Protein 1MZD (pdb70)

Structure (mmCIF, N/CA/C/O backbone):
data_1MZD
#
_entry.id   1MZD
#
_cell.length_a   31.750
_cell.length_b   78.860
_cell.length_c   85.250
_cell.angle_alpha   90.00
_cell.angle_beta   90.00
_cell.angle_gamma   90.00
#
_symmetry.space_group_name_H-M   'P 21 21 21'
#
loop_
_entity.id
_entity.type
_entity.pdbx_description
1 polymer 'pro-granzyme K'
2 water water
#
loop_
_atom_site.group_PDB
_atom_site.id
_atom_site.type_symbol
_atom_site.label_atom_id
_atom_site.label_alt_id
_atom_site.label_comp_id
_atom_site.label_asym_id
_atom_site.label_entity_id
_atom_site.label_seq_id
_atom_site.pdbx_PDB_ins_code
_atom_site.Cartn_x
_atom_site.Cartn_y
_atom_site.Cartn_z
_atom_site.occupancy
_atom_site.B_iso_or_equiv
_atom_site.auth_seq_id
_atom_site.auth_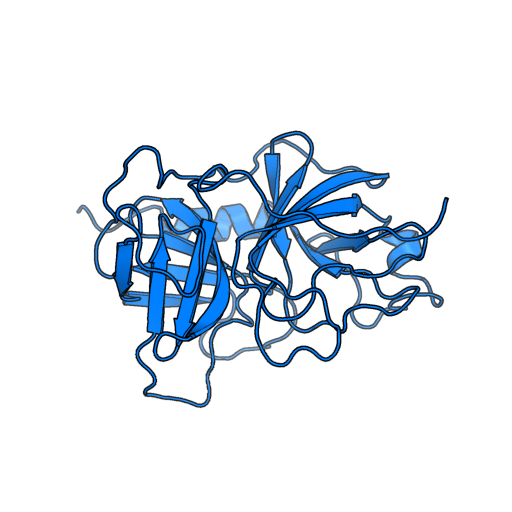comp_id
_atom_site.auth_asym_id
_atom_site.auth_atom_id
_atom_site.pdbx_PDB_model_num
ATOM 1 N N . MET A 1 1 ? 4.035 24.583 3.219 0.00 78.59 14 MET A N 1
ATOM 2 C CA . MET A 1 1 ? 3.606 23.517 4.169 0.00 78.46 14 MET A CA 1
ATOM 3 C C . MET A 1 1 ? 4.321 23.663 5.508 0.00 78.11 14 MET A C 1
ATOM 4 O O . MET A 1 1 ? 3.684 23.725 6.560 0.00 78.17 14 MET A O 1
ATOM 9 N N . GLU A 1 2 ? 5.648 23.718 5.460 0.00 77.55 15 GLU A N 1
ATOM 10 C CA . GLU A 1 2 ? 6.455 23.855 6.665 0.00 76.83 15 GLU A CA 1
ATOM 11 C C . GLU A 1 2 ? 6.576 25.319 7.076 0.00 75.96 15 GLU A C 1
ATOM 12 O O . GLU A 1 2 ? 5.869 26.178 6.549 0.00 75.89 15 GLU A O 1
ATOM 18 N N . ILE A 1 3 ? 7.477 25.595 8.014 0.00 74.72 16 ILE A N 1
ATOM 19 C CA . ILE A 1 3 ? 7.697 26.952 8.510 0.00 73.21 16 ILE A CA 1
ATOM 20 C C . ILE A 1 3 ? 6.446 27.497 9.194 0.00 71.73 16 ILE A C 1
ATOM 21 O O . ILE A 1 3 ? 5.365 27.523 8.605 0.00 71.59 16 ILE A O 1
ATOM 26 N N . ILE A 1 4 ? 6.600 27.936 10.439 0.00 69.71 17 ILE A N 1
ATOM 27 C CA . ILE A 1 4 ? 5.480 28.475 11.200 0.00 67.32 17 ILE A CA 1
ATOM 28 C C . ILE A 1 4 ? 5.987 29.145 12.474 0.00 65.45 17 ILE A C 1
ATOM 29 O O . ILE A 1 4 ? 6.893 28.637 13.135 0.00 65.45 17 ILE A O 1
ATOM 34 N N . GLY A 1 5 ? 5.404 30.291 12.808 0.00 63.14 18 GLY A N 1
ATOM 35 C CA . GLY A 1 5 ? 5.815 31.006 14.002 0.00 60.01 18 GLY A CA 1
ATOM 36 C C . GLY A 1 5 ? 4.772 31.993 14.488 0.00 57.64 18 GLY A C 1
ATOM 37 O O . GLY A 1 5 ? 3.631 31.984 14.026 0.00 57.70 18 GLY A O 1
ATOM 38 N N . GLY A 1 6 ? 5.169 32.850 15.423 1.00 55.15 19 GLY A N 1
ATOM 39 C CA . GLY A 1 6 ? 4.252 33.838 15.962 1.00 51.92 19 GLY A CA 1
ATOM 40 C C . GLY A 1 6 ? 4.103 35.060 15.074 1.00 49.74 19 GLY A C 1
ATOM 41 O O . GLY A 1 6 ? 4.803 35.200 14.069 1.00 51.01 19 GLY A O 1
ATOM 42 N N . LYS A 1 7 ? 3.184 35.947 15.442 1.00 45.57 20 LYS A N 1
ATOM 43 C CA . LYS A 1 7 ? 2.947 37.162 14.679 1.00 41.19 20 LYS A CA 1
ATOM 44 C C . LYS A 1 7 ? 2.748 38.367 15.601 1.00 38.81 20 LYS A C 1
ATOM 45 O O . LYS A 1 7 ? 2.185 38.252 16.693 1.00 38.02 20 LYS A O 1
ATOM 51 N N . GLU A 1 8 ? 3.226 39.526 15.168 1.00 35.72 21 GLU A N 1
ATOM 52 C CA . GLU A 1 8 ? 3.086 40.744 15.959 1.00 33.23 21 GLU A CA 1
ATOM 53 C C . GLU A 1 8 ? 1.626 41.181 15.938 1.00 30.27 21 GLU A C 1
ATOM 54 O O . GLU A 1 8 ? 1.018 41.267 14.872 1.00 29.78 21 GLU A O 1
ATOM 60 N N . VAL A 1 9 ? 1.070 41.468 17.112 1.00 27.21 22 VAL A N 1
ATOM 61 C CA . VAL A 1 9 ? -0.337 41.859 17.216 1.00 24.43 22 VAL A CA 1
ATOM 62 C C . VAL A 1 9 ? -0.661 43.314 16.899 1.00 24.04 22 VAL A C 1
ATOM 63 O O . VAL A 1 9 ? 0.215 44.174 16.831 1.00 24.52 22 VAL A O 1
ATOM 67 N N . SER A 1 10 ? -1.946 43.583 16.711 1.00 23.80 23 SER A N 1
ATOM 68 C CA . SER A 1 10 ? -2.404 44.933 16.409 1.00 22.36 23 SER A CA 1
ATOM 69 C C . SER A 1 10 ? -2.071 45.809 17.612 1.00 21.06 23 SER A C 1
ATOM 70 O O . SER A 1 10 ? -2.567 45.580 18.721 1.00 20.08 23 SER A O 1
ATOM 73 N N . PRO A 1 11 ? -1.223 46.826 17.405 1.00 19.78 24 PRO A N 1
ATOM 74 C CA . PRO A 1 11 ? -0.831 47.720 18.488 1.00 19.15 24 PRO A CA 1
ATOM 75 C C . PRO A 1 11 ? -1.911 47.973 19.544 1.00 20.09 24 PRO A C 1
ATOM 76 O O . PRO A 1 11 ? -3.007 48.451 19.249 1.00 22.24 24 PRO A O 1
ATOM 80 N N . HIS A 1 12 ? -1.592 47.622 20.780 1.00 19.07 25 HIS A N 1
ATOM 81 C CA . HIS A 1 12 ? -2.499 47.845 21.887 1.00 18.27 25 HIS A CA 1
ATOM 82 C C . HIS A 1 12 ? -3.794 47.039 21.843 1.00 18.14 25 HIS A C 1
ATOM 83 O O . HIS A 1 12 ? -4.823 47.469 22.354 1.00 18.01 25 HIS A O 1
ATOM 90 N N . SER A 1 13 ? -3.739 45.857 21.251 1.00 17.86 26 SER A N 1
ATOM 91 C CA . SER A 1 13 ? -4.916 45.008 21.182 1.00 18.04 26 SER A CA 1
ATOM 92 C C . SER A 1 13 ? -5.034 44.117 22.433 1.00 18.35 26 SER A C 1
ATOM 93 O O . SER A 1 13 ? -6.016 43.399 22.600 1.00 18.96 26 SER A O 1
ATOM 96 N N . ARG A 1 14 ? -4.029 44.167 23.305 1.00 17.58 27 ARG A N 1
ATOM 97 C CA . ARG A 1 14 ? -4.008 43.388 24.546 1.00 16.02 27 ARG A CA 1
ATOM 98 C C . ARG A 1 14 ? -3.771 44.354 25.707 1.00 15.57 27 ARG A C 1
ATOM 99 O O . ARG A 1 14 ? -2.847 44.171 26.494 1.00 15.58 27 ARG A O 1
ATOM 107 N N . PRO A 1 15 ? -4.628 45.378 25.847 1.00 14.71 28 PRO A N 1
ATOM 108 C CA . PRO A 1 15 ? -4.552 46.416 26.887 1.00 11.94 28 PRO A CA 1
ATOM 109 C C . PRO A 1 15 ? -4.212 45.978 28.303 1.00 9.07 28 PRO A C 1
ATOM 110 O O . PRO A 1 15 ? -3.919 46.804 29.152 1.00 7.39 28 PRO A O 1
ATOM 114 N N . PHE A 1 16 ? -4.237 44.680 28.553 1.00 7.67 29 PHE A N 1
ATOM 115 C CA . PHE A 1 16 ? -3.943 44.168 29.877 1.00 5.51 29 PHE A CA 1
ATOM 116 C C . PHE A 1 16 ? -2.480 43.802 30.049 1.00 5.00 29 PHE A C 1
ATOM 117 O O . PHE A 1 16 ? -2.002 43.683 31.165 1.00 5.00 29 PHE A O 1
ATOM 125 N N . MET A 1 17 ? -1.760 43.634 28.948 1.00 5.00 30 MET A N 1
ATOM 126 C CA . MET A 1 17 ? -0.342 43.258 29.027 1.00 5.26 30 MET A CA 1
ATOM 127 C C . MET A 1 17 ? 0.545 44.238 29.790 1.00 5.09 30 MET A C 1
ATOM 128 O O . MET A 1 17 ? 0.311 45.442 29.795 1.00 6.26 30 MET A O 1
ATOM 133 N N . ALA A 1 18 ? 1.576 43.707 30.429 1.00 5.78 31 ALA A N 1
ATOM 134 C CA . ALA A 1 18 ? 2.493 44.526 31.206 1.00 7.63 31 ALA A CA 1
ATOM 135 C C . ALA A 1 18 ? 3.916 43.992 31.112 1.00 8.81 31 ALA A C 1
ATOM 136 O O . ALA A 1 18 ? 4.135 42.780 31.088 1.00 11.42 31 ALA A O 1
ATOM 138 N N . SER A 1 19 ? 4.880 44.902 31.054 1.00 8.49 32 SER A N 1
ATOM 139 C CA . SER A 1 19 ? 6.276 44.512 30.985 1.00 7.54 32 SER A CA 1
ATOM 140 C C . SER A 1 19 ? 6.946 44.746 32.321 1.00 6.81 32 SER A C 1
ATOM 141 O O . SER A 1 19 ? 6.854 45.831 32.874 1.00 7.06 32 SER A O 1
ATOM 144 N N . ILE A 1 20 ? 7.598 43.724 32.852 1.00 7.29 33 ILE A N 1
ATOM 145 C CA . ILE A 1 20 ? 8.295 43.876 34.112 1.00 9.80 33 ILE A CA 1
ATOM 146 C C . ILE A 1 20 ? 9.664 44.296 33.645 1.00 11.92 33 ILE A C 1
ATOM 147 O O . ILE A 1 20 ? 10.210 43.681 32.728 1.00 13.55 33 ILE A O 1
ATOM 152 N N . GLN A 1 21 ? 10.223 45.337 34.255 1.00 13.99 34 GLN A N 1
ATOM 153 C CA . GLN A 1 21 ? 11.537 45.802 33.844 1.00 15.76 34 GLN A CA 1
ATOM 154 C C . GLN A 1 21 ? 12.513 46.151 34.953 1.00 18.37 34 GLN A C 1
ATOM 155 O O . GLN A 1 21 ? 12.150 46.768 35.954 1.00 19.95 34 GLN A O 1
ATOM 161 N N . TYR A 1 22 ? 13.763 45.746 34.749 1.00 19.74 35 TYR A N 1
ATOM 162 C CA . TYR A 1 22 ? 14.846 46.028 35.681 1.00 20.19 35 TYR A CA 1
ATOM 163 C C . TYR A 1 22 ? 15.796 46.973 34.969 1.00 19.65 35 TYR A C 1
ATOM 164 O O . TYR A 1 22 ? 16.402 46.620 33.954 1.00 17.89 35 TYR A O 1
ATOM 173 N N . GLY A 1 23 ? 15.906 48.185 35.497 1.00 20.04 37 GLY A N 1
ATOM 174 C CA . GLY A 1 23 ? 16.764 49.174 34.877 1.00 20.94 37 GLY A CA 1
ATOM 175 C C . GLY A 1 23 ? 16.255 49.530 33.494 1.00 20.65 37 GLY A C 1
ATOM 176 O O . GLY A 1 23 ? 17.038 49.741 32.561 1.00 20.82 37 GLY A O 1
ATOM 177 N N . GLY A 1 24 ? 14.935 49.589 33.355 1.00 19.37 38 GLY A N 1
ATOM 178 C CA . GLY A 1 24 ? 14.358 49.920 32.066 1.00 19.41 38 GLY A CA 1
ATOM 179 C C . GLY A 1 24 ? 14.411 48.811 31.028 1.00 18.77 38 GLY A C 1
ATOM 180 O O . GLY A 1 24 ? 14.004 49.008 29.882 1.00 18.93 38 GLY A O 1
ATOM 181 N N . HIS A 1 25 ? 14.908 47.643 31.415 1.00 17.88 39 HIS A N 1
ATOM 182 C CA . HIS A 1 25 ? 14.986 46.531 30.484 1.00 18.22 39 HIS A CA 1
ATOM 183 C C . HIS A 1 25 ? 13.927 45.491 30.806 1.00 17.97 39 HIS A C 1
ATOM 184 O O . HIS A 1 25 ? 13.781 45.082 31.956 1.00 20.03 39 HIS A O 1
ATOM 191 N N . HIS A 1 26 ? 13.189 45.070 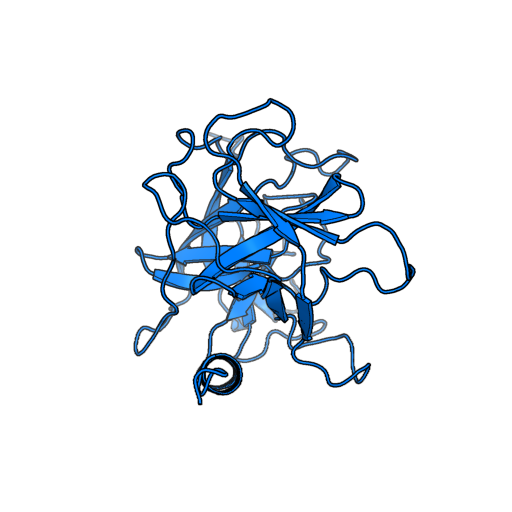29.786 1.00 16.35 40 HIS A N 1
ATOM 192 C CA . HIS A 1 26 ? 12.138 44.070 29.943 1.00 15.18 40 HIS A CA 1
ATOM 193 C C . HIS A 1 26 ? 12.712 42.721 30.334 1.00 15.26 40 HIS A C 1
ATOM 194 O O . HIS A 1 26 ? 13.673 42.248 29.727 1.00 15.99 40 HIS A O 1
ATOM 201 N N . VAL A 1 27 ? 12.118 42.089 31.338 1.00 14.24 41 VAL A N 1
ATOM 202 C CA . VAL A 1 27 ? 12.583 40.777 31.761 1.00 12.65 41 VAL A CA 1
ATOM 203 C C . VAL A 1 27 ? 11.455 39.770 31.775 1.00 11.72 41 VAL A C 1
ATOM 204 O O . VAL A 1 27 ? 11.703 38.569 31.695 1.00 10.98 41 VAL A O 1
ATOM 208 N N . CYS A 1 28 ? 10.218 40.257 31.855 1.00 11.22 42 CYS A N 1
ATOM 209 C CA . CYS A 1 28 ? 9.057 39.367 31.899 1.00 9.96 42 CYS A CA 1
ATOM 210 C C . CYS A 1 28 ? 7.711 39.956 31.540 1.00 9.95 42 CYS A C 1
ATOM 211 O O . CYS A 1 28 ? 7.516 41.173 31.480 1.00 8.79 42 CYS A O 1
ATOM 214 N N . GLY A 1 29 ? 6.768 39.049 31.338 1.00 8.77 43 GLY A N 1
ATOM 215 C CA . GLY A 1 29 ? 5.418 39.457 31.032 1.00 9.64 43 GLY A CA 1
ATOM 216 C C . GLY A 1 29 ? 4.622 39.526 32.325 1.00 9.59 43 GLY A C 1
ATOM 217 O O . GLY A 1 29 ? 5.112 39.170 33.405 1.00 6.94 43 GLY A O 1
ATOM 218 N N . GLY A 1 30 ? 3.387 39.997 32.212 1.00 9.22 44 GLY A N 1
ATOM 219 C CA . GLY A 1 30 ? 2.530 40.106 33.368 1.00 8.85 44 GLY A CA 1
ATOM 220 C C . GLY A 1 30 ? 1.161 40.487 32.873 1.00 9.81 44 GLY A C 1
ATOM 221 O O . GLY A 1 30 ? 1.013 40.871 31.711 1.00 9.57 44 GLY A O 1
ATOM 222 N N . VAL A 1 31 ? 0.165 40.378 33.746 1.00 10.56 45 VAL A N 1
ATOM 223 C CA . VAL A 1 31 ? -1.204 40.728 33.398 1.00 11.32 45 VAL A CA 1
ATOM 224 C C . VAL A 1 31 ? -1.864 41.570 34.482 1.00 12.46 45 VAL A C 1
ATOM 225 O O . VAL A 1 31 ? -2.038 41.103 35.611 1.00 13.20 45 VAL A O 1
ATOM 229 N N . LEU A 1 32 ? -2.221 42.807 34.132 1.00 12.62 46 LEU A N 1
ATOM 230 C CA . LEU A 1 32 ? -2.887 43.738 35.050 1.00 11.24 46 LEU A CA 1
ATOM 231 C C . LEU A 1 32 ? -4.262 43.175 35.368 1.00 10.92 46 LEU A C 1
ATOM 232 O O . LEU A 1 32 ? -5.067 42.981 34.470 1.00 10.94 46 LEU A O 1
ATOM 237 N N . ILE A 1 33 ? -4.537 42.922 36.643 1.00 11.32 47 ILE A N 1
ATOM 238 C CA . ILE A 1 33 ? -5.813 42.329 37.036 1.00 12.10 47 ILE A CA 1
ATOM 239 C C . ILE A 1 33 ? -6.566 43.164 38.065 1.00 15.95 47 ILE A C 1
ATOM 240 O O . ILE A 1 33 ? -7.642 42.780 38.541 1.00 18.10 47 ILE A O 1
ATOM 245 N N . ASP A 1 34 ? -5.989 44.304 38.413 1.00 18.65 48 ASP A N 1
ATOM 246 C CA . ASP A 1 34 ? -6.594 45.212 39.378 1.00 21.40 48 ASP A CA 1
ATOM 247 C C . ASP A 1 34 ? -5.752 46.485 39.380 1.00 22.01 48 ASP A C 1
ATOM 248 O O . ASP A 1 34 ? -4.531 46.430 39.284 1.00 22.86 48 ASP A O 1
ATOM 253 N N . PRO A 1 35 ? -6.397 47.648 39.490 1.00 22.22 49 PRO A N 1
ATOM 254 C CA . PRO A 1 35 ? -5.706 48.936 39.495 1.00 22.40 49 PRO A CA 1
ATOM 255 C C . PRO A 1 35 ? -4.293 49.007 40.070 1.00 21.53 49 PRO A C 1
ATOM 256 O O . PRO A 1 35 ? -3.473 49.768 39.568 1.00 21.25 49 PRO A O 1
ATOM 260 N N . GLN A 1 36 ? -3.988 48.214 41.092 1.00 20.34 50 GLN A N 1
ATOM 261 C CA . GLN A 1 36 ? -2.651 48.273 41.680 1.00 20.99 50 GLN A CA 1
ATOM 262 C C . GLN A 1 36 ? -1.961 46.909 41.868 1.00 18.98 50 GLN A C 1
ATOM 263 O O . GLN A 1 36 ? -1.170 46.717 42.794 1.00 16.24 50 GLN A O 1
ATOM 269 N N . TRP A 1 37 ? -2.242 45.976 40.965 1.00 17.97 51 TRP A N 1
ATOM 270 C CA . TRP A 1 37 ? -1.692 44.629 41.064 1.00 16.02 51 TRP A CA 1
ATOM 271 C C . TRP A 1 37 ? -1.455 43.951 39.724 1.00 15.54 51 TRP A C 1
ATOM 272 O O . TRP A 1 37 ? -2.337 43.917 38.866 1.00 17.08 51 TRP A O 1
ATOM 283 N N . VAL A 1 38 ? -0.270 43.379 39.565 1.00 13.11 52 VAL A N 1
ATOM 284 C CA . VAL A 1 38 ? 0.068 42.664 38.343 1.00 11.50 52 VAL A CA 1
ATOM 285 C C . VAL A 1 38 ? 0.333 41.193 38.688 1.00 11.22 52 VAL A C 1
ATOM 286 O O . VAL A 1 38 ? 0.859 40.872 39.760 1.00 11.60 52 VAL A O 1
ATOM 290 N N . LEU A 1 39 ? -0.046 40.303 37.782 1.00 7.91 53 LEU A N 1
ATOM 291 C CA . LEU A 1 39 ? 0.141 38.877 38.005 1.00 6.47 53 LEU A CA 1
ATOM 292 C C . LEU A 1 39 ? 1.199 38.369 37.046 1.00 6.69 53 LEU A C 1
ATOM 293 O O . LEU A 1 39 ? 1.053 38.472 35.826 1.00 5.94 53 LEU A O 1
ATOM 298 N N . THR A 1 40 ? 2.265 37.810 37.596 1.00 6.29 54 THR A N 1
ATOM 299 C CA . THR A 1 40 ? 3.341 37.318 36.752 1.00 7.08 54 THR A CA 1
ATOM 300 C C . THR A 1 40 ? 4.033 36.118 37.385 1.00 7.36 54 THR A C 1
ATOM 301 O O . THR A 1 40 ? 3.726 35.758 38.515 1.00 8.81 54 THR A O 1
ATOM 305 N N . ALA A 1 41 ? 4.951 35.490 36.659 1.00 6.15 55 ALA A N 1
ATOM 306 C CA . ALA A 1 41 ? 5.672 34.348 37.201 1.00 5.60 55 ALA A CA 1
ATOM 307 C C . ALA A 1 41 ? 6.535 34.874 38.325 1.00 6.91 55 ALA A C 1
ATOM 308 O O . ALA A 1 41 ? 6.910 36.046 38.317 1.00 8.89 55 ALA A O 1
ATOM 310 N N . ALA A 1 42 ? 6.842 34.020 39.297 1.00 8.84 56 ALA A N 1
ATOM 311 C CA . ALA A 1 42 ? 7.672 34.422 40.438 1.00 9.31 56 ALA A CA 1
ATOM 312 C C . ALA A 1 42 ? 9.145 34.383 40.047 1.00 8.82 56 ALA A C 1
ATOM 313 O O . ALA A 1 42 ? 9.975 35.097 40.609 1.00 6.22 56 ALA A O 1
ATOM 315 N N . HIS A 1 43 ? 9.446 33.528 39.076 1.00 10.83 57 HIS A N 1
ATOM 316 C CA . HIS A 1 43 ? 10.788 33.369 38.534 1.00 13.22 57 HIS A CA 1
ATOM 317 C C . HIS A 1 43 ? 11.331 34.733 38.143 1.00 13.28 57 HIS A C 1
ATOM 318 O O . HIS A 1 43 ? 12.529 34.989 38.238 1.00 13.81 57 HIS A O 1
ATOM 325 N N . CYS A 1 44 ? 10.415 35.593 37.708 1.00 12.26 58 CYS A N 1
ATOM 326 C CA . CYS A 1 44 ? 10.684 36.940 37.231 1.00 10.81 58 CYS A CA 1
ATOM 327 C C . CYS A 1 44 ? 11.209 37.986 38.197 1.00 12.75 58 CYS A C 1
ATOM 328 O O . CYS A 1 44 ? 11.293 39.167 37.845 1.00 11.83 58 CYS A O 1
ATOM 331 N N . GLN A 1 45 ? 11.538 37.582 39.413 1.00 15.35 59 GLN A N 1
ATOM 332 C CA . GLN A 1 45 ? 12.048 38.536 40.381 1.00 18.77 59 GLN A CA 1
ATOM 333 C C . GLN A 1 45 ? 13.521 38.268 40.634 1.00 21.41 59 GLN A C 1
ATOM 334 O O . GLN A 1 45 ? 13.870 37.328 41.349 1.00 23.89 59 GLN A O 1
ATOM 340 N N . TYR A 1 46 ? 14.384 39.086 40.037 1.00 22.69 60 TYR A N 1
ATOM 341 C CA . TYR A 1 46 ? 15.822 38.926 40.201 1.00 24.39 60 TYR A CA 1
ATOM 342 C C . TYR A 1 46 ? 16.197 39.199 41.645 1.00 25.11 60 TYR A C 1
ATOM 343 O O . TYR A 1 46 ? 16.007 40.313 42.145 1.00 24.96 60 TYR A O 1
ATOM 352 N N . ARG A 1 47 A 16.740 38.175 42.299 1.00 25.60 60 ARG A N 1
ATOM 353 C CA . ARG A 1 47 A 17.133 38.260 43.699 1.00 26.66 60 ARG A CA 1
ATOM 354 C C . ARG A 1 47 A 18.579 38.697 43.947 1.00 26.69 60 ARG A C 1
ATOM 355 O O . ARG A 1 47 A 18.929 39.044 45.068 1.00 26.12 60 ARG A O 1
ATOM 363 N N . PHE A 1 48 B 19.416 38.665 42.913 1.00 28.01 60 PHE A N 1
ATOM 364 C CA . PHE A 1 48 B 20.829 39.044 43.040 1.00 29.11 60 PHE A CA 1
ATOM 365 C C . PHE A 1 48 B 21.055 40.531 42.746 1.00 29.40 60 PHE A C 1
ATOM 366 O O . PHE A 1 48 B 21.948 40.910 41.985 1.00 27.65 60 PHE A O 1
ATOM 374 N N . THR A 1 49 C 20.234 41.368 43.363 1.00 30.58 60 THR A N 1
ATOM 375 C CA . THR A 1 49 C 20.320 42.803 43.178 1.00 32.62 60 THR A CA 1
ATOM 376 C C . THR A 1 49 C 19.438 43.486 44.208 1.00 36.20 60 THR A C 1
ATOM 377 O O . THR A 1 49 C 18.291 43.079 44.431 1.00 36.67 60 THR A O 1
ATOM 381 N N . LYS A 1 50 D 19.988 44.508 44.853 1.00 38.28 60 LYS A N 1
ATOM 382 C CA . LYS A 1 50 D 19.233 45.277 45.822 1.00 39.40 60 LYS A CA 1
ATOM 383 C C . LYS A 1 50 D 18.878 46.542 45.051 1.00 41.14 60 LYS A C 1
ATOM 384 O O . LYS A 1 50 D 18.003 47.314 45.450 1.00 42.28 60 LYS A O 1
ATOM 390 N N . GLY A 1 51 ? 19.571 46.726 43.927 1.00 42.61 61 GLY A N 1
ATOM 391 C CA . GLY A 1 51 ? 19.349 47.875 43.065 1.00 44.16 61 GLY A CA 1
ATOM 392 C C . GLY A 1 51 ? 18.570 47.543 41.797 1.00 45.27 61 GLY A C 1
ATOM 393 O O . GLY A 1 51 ? 17.673 46.698 41.810 1.00 46.80 61 GLY A O 1
ATOM 394 N N . GLN A 1 52 ? 18.915 48.203 40.694 1.00 45.32 62 GLN A N 1
ATOM 395 C CA . GLN A 1 52 ? 18.229 47.985 39.423 1.00 44.03 62 GLN A CA 1
ATOM 396 C C . GLN A 1 52 ? 16.746 48.267 39.596 1.00 42.17 62 GLN A C 1
ATOM 397 O O . GLN A 1 52 ? 15.940 47.342 39.643 1.00 42.86 62 GLN A O 1
ATOM 403 N N . SER A 1 53 ? 16.405 49.552 39.690 1.00 39.50 63 SER A N 1
ATOM 404 C CA . SER A 1 53 ? 15.032 50.017 39.879 1.00 35.03 63 SER A CA 1
ATOM 405 C C . SER A 1 53 ? 13.992 49.213 39.113 1.00 32.55 63 SER A C 1
ATOM 406 O O . SER A 1 53 ? 13.896 49.311 37.890 1.00 31.86 63 SER A O 1
ATOM 409 N N . PRO A 1 54 ? 13.205 48.391 39.832 1.00 30.70 64 PRO A N 1
ATOM 410 C CA . PRO A 1 54 ? 12.154 47.550 39.246 1.00 28.97 64 PRO A CA 1
ATOM 411 C C . PRO A 1 54 ? 10.985 48.433 38.825 1.00 27.40 64 PRO A C 1
ATOM 412 O O . PRO A 1 54 ? 10.488 49.237 39.621 1.00 27.61 64 PRO A O 1
ATOM 416 N N . THR A 1 55 ? 10.540 48.278 37.584 1.00 24.56 65 THR A N 1
ATOM 417 C CA . THR A 1 55 ? 9.448 49.093 37.085 1.00 20.94 65 THR A CA 1
ATOM 418 C C . THR A 1 55 ? 8.520 48.310 36.173 1.00 20.26 65 THR A C 1
ATOM 419 O O . THR A 1 55 ? 8.943 47.374 35.494 1.00 21.03 65 THR A O 1
ATOM 423 N N . VAL A 1 56 ? 7.249 48.699 36.176 1.00 18.20 66 VAL A N 1
ATOM 424 C CA . VAL A 1 56 ? 6.236 48.065 35.350 1.00 16.68 66 VAL A CA 1
ATOM 425 C C . VAL A 1 56 ? 5.793 49.019 34.256 1.00 16.19 66 VAL A C 1
ATOM 426 O O . VAL A 1 56 ? 5.535 50.192 34.518 1.00 15.83 66 VAL A O 1
ATOM 430 N N . VAL A 1 57 ? 5.701 48.515 33.030 1.00 16.39 67 VAL A N 1
ATOM 431 C CA . VAL A 1 57 ? 5.282 49.345 31.902 1.00 15.58 67 VAL A CA 1
ATOM 432 C C . VAL A 1 57 ? 3.967 48.866 31.317 1.00 15.17 67 VAL A C 1
ATOM 433 O O . VAL A 1 57 ? 3.838 47.705 30.913 1.00 15.67 67 VAL A O 1
ATOM 437 N N . LEU A 1 58 ? 3.000 49.774 31.257 1.00 12.59 68 LEU A N 1
ATOM 438 C CA . LEU A 1 58 ? 1.689 49.457 30.728 1.00 12.19 68 LEU A CA 1
ATOM 439 C C . LEU A 1 58 ? 1.391 50.258 29.458 1.00 13.37 68 LEU A C 1
ATOM 440 O O . LEU A 1 58 ? 2.153 51.152 29.084 1.00 13.64 68 LEU A O 1
ATOM 445 N N . GLY A 1 59 ? 0.288 49.918 28.791 1.00 12.76 69 GLY A N 1
ATOM 446 C CA . GLY A 1 59 ? -0.106 50.611 27.576 1.00 11.87 69 GLY A CA 1
ATOM 447 C C . GLY A 1 59 ? 0.972 50.735 26.516 1.00 11.49 69 GLY A C 1
ATOM 448 O O . GLY A 1 59 ? 1.049 51.739 25.820 1.00 11.81 69 GLY A O 1
ATOM 449 N N . ALA A 1 60 ? 1.792 49.706 26.368 1.00 12.23 70 ALA A N 1
ATOM 450 C CA . ALA A 1 60 ? 2.875 49.735 25.388 1.00 13.60 70 ALA A CA 1
ATOM 451 C C . ALA A 1 60 ? 2.761 48.681 24.288 1.00 13.36 70 ALA A C 1
ATOM 452 O O . ALA A 1 60 ? 2.163 47.618 24.479 1.00 12.90 70 ALA A O 1
ATOM 454 N N . HIS A 1 61 ? 3.336 48.985 23.128 1.00 12.43 71 HIS A N 1
ATOM 455 C CA . HIS A 1 61 ? 3.332 48.040 22.014 1.00 12.01 71 HIS A CA 1
ATOM 456 C C . HIS A 1 61 ? 4.784 47.728 21.717 1.00 11.84 71 HIS A C 1
ATOM 457 O O . HIS A 1 61 ? 5.176 46.562 21.648 1.00 11.59 71 HIS A O 1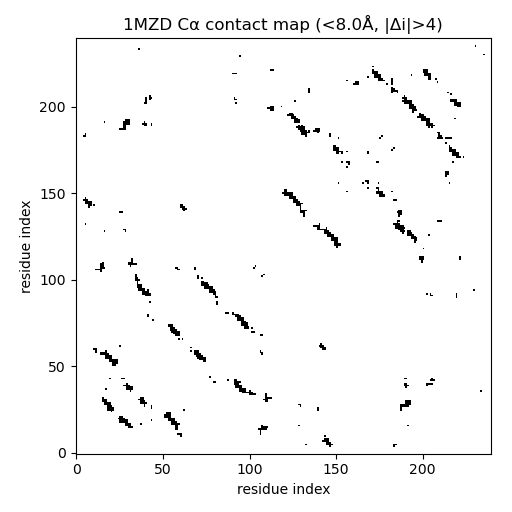
ATOM 464 N N . SER A 1 62 ? 5.568 48.793 21.543 1.00 10.60 72 SER A N 1
ATOM 465 C CA . SER A 1 62 ? 6.988 48.691 21.275 1.00 8.56 72 SER A CA 1
ATOM 466 C C . SER A 1 62 ? 7.764 48.889 22.549 1.00 9.21 72 SER A C 1
ATOM 467 O O . SER A 1 62 ? 7.583 49.874 23.241 1.00 7.49 72 SER A O 1
ATOM 470 N N . LEU A 1 63 ? 8.643 47.949 22.852 1.00 12.11 73 LEU A N 1
ATOM 471 C CA . LEU A 1 63 ? 9.461 48.046 24.050 1.00 12.95 73 LEU A CA 1
ATOM 472 C C . LEU A 1 63 ? 10.469 49.193 23.946 1.00 13.13 73 LEU A C 1
ATOM 473 O O . LEU A 1 63 ? 10.906 49.725 24.960 1.00 14.17 73 LEU A O 1
ATOM 478 N N . SER A 1 64 ? 10.814 49.582 22.718 1.00 13.27 74 SER A N 1
ATOM 479 C CA . SER A 1 64 ? 11.816 50.622 22.474 1.00 12.93 74 SER A CA 1
ATOM 480 C C . SER A 1 64 ? 11.296 52.051 22.245 1.00 14.42 74 SER A C 1
ATOM 481 O O . SER A 1 64 ? 11.700 53.006 22.925 1.00 13.88 74 SER A O 1
ATOM 484 N N . LYS A 1 65 ? 10.406 52.178 21.268 1.00 15.43 75 LYS A N 1
ATOM 485 C CA . LYS A 1 65 ? 9.816 53.450 20.877 1.00 14.82 75 LYS A CA 1
ATOM 486 C C . LYS A 1 65 ? 8.944 54.118 21.938 1.00 14.76 75 LYS A C 1
ATOM 487 O O . LYS A 1 65 ? 8.343 53.460 22.785 1.00 14.24 75 LYS A O 1
ATOM 493 N N . ASN A 1 66 ? 8.880 55.441 21.894 1.00 16.14 76 ASN A N 1
ATOM 494 C CA . ASN A 1 66 ? 8.047 56.152 22.850 1.00 17.96 76 ASN A CA 1
ATOM 495 C C . ASN A 1 66 ? 6.605 55.901 22.443 1.00 17.71 76 ASN A C 1
ATOM 496 O O . ASN A 1 66 ? 6.333 55.463 21.321 1.00 17.17 76 ASN A O 1
ATOM 501 N N . GLU A 1 67 ? 5.684 56.176 23.355 1.00 16.74 77 GLU A N 1
ATOM 502 C CA . GLU A 1 67 ? 4.286 55.958 23.072 1.00 16.69 77 GLU A CA 1
ATOM 503 C C . GLU A 1 67 ? 3.359 56.709 24.008 1.00 16.44 77 GLU A C 1
ATOM 504 O O . GLU A 1 67 ? 3.516 56.675 25.225 1.00 18.13 77 GLU A O 1
ATOM 510 N N . ALA A 1 68 ? 2.396 57.402 23.415 1.00 14.97 78 ALA A N 1
ATOM 511 C CA . ALA A 1 68 ? 1.421 58.173 24.168 1.00 15.48 78 ALA A CA 1
ATOM 512 C C . ALA A 1 68 ? 0.595 57.300 25.124 1.00 17.16 78 ALA A C 1
ATOM 513 O O . ALA A 1 68 ? -0.100 57.825 26.001 1.00 19.13 78 ALA A O 1
ATOM 515 N N . SER A 1 69 ? 0.673 55.977 24.961 1.00 16.49 79 SER A N 1
ATOM 516 C CA . SER A 1 69 ? -0.085 55.058 25.806 1.00 15.57 79 SER A CA 1
ATOM 517 C C . SER A 1 69 ? 0.696 54.525 27.000 1.00 14.96 79 SER A C 1
ATOM 518 O O . SER A 1 69 ? 0.110 54.261 28.049 1.00 17.00 79 SER A O 1
ATOM 521 N N . LYS A 1 70 ? 2.005 54.358 26.853 1.00 13.22 80 LYS A N 1
ATOM 522 C CA . LYS A 1 70 ? 2.808 53.810 27.939 1.00 14.70 80 LYS A CA 1
ATOM 523 C C . LYS A 1 70 ? 2.660 54.500 29.283 1.00 16.51 80 LYS A C 1
ATOM 524 O O . LYS A 1 70 ? 2.553 55.724 29.354 1.00 19.89 80 LYS A O 1
ATOM 530 N N . GLN A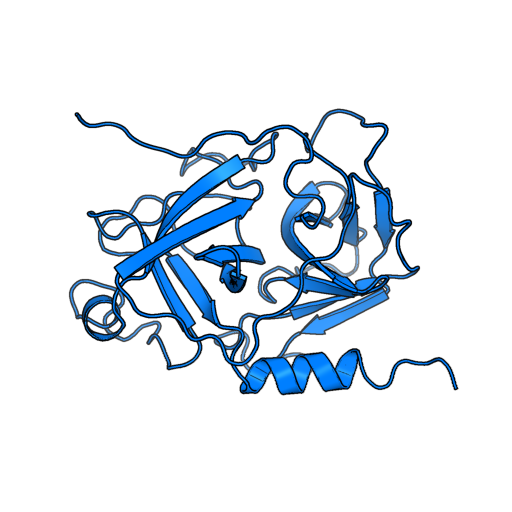 1 71 ? 2.675 53.685 30.340 1.00 17.65 81 GLN A N 1
ATOM 531 C CA . GLN A 1 71 ? 2.567 54.116 31.738 1.00 16.79 81 GLN A CA 1
ATOM 532 C C . GLN A 1 71 ? 3.592 53.345 32.581 1.00 17.43 81 GLN A C 1
ATOM 533 O O . GLN A 1 71 ? 3.533 52.125 32.682 1.00 18.10 81 GLN A O 1
ATOM 539 N N . THR A 1 72 ? 4.540 54.044 33.184 1.00 19.03 82 THR A N 1
ATOM 540 C CA . THR A 1 72 ? 5.535 53.364 34.003 1.00 20.47 82 THR A CA 1
ATOM 541 C C . THR A 1 72 ? 5.269 53.580 35.486 1.00 23.07 82 THR A C 1
ATOM 542 O O . THR A 1 72 ? 5.356 54.706 35.982 1.00 24.34 82 THR A O 1
ATOM 546 N N . LEU A 1 73 ? 4.954 52.505 36.197 1.00 24.43 83 LEU A N 1
ATOM 547 C CA . LEU A 1 73 ? 4.69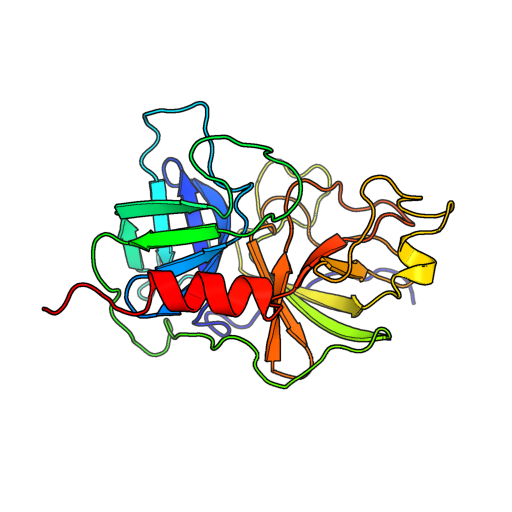7 52.603 37.627 1.00 24.82 83 LEU A CA 1
ATOM 548 C C . LEU A 1 73 ? 5.833 51.916 38.363 1.00 27.27 83 LEU A C 1
ATOM 549 O O . LEU A 1 73 ? 6.682 51.278 37.743 1.00 28.41 83 LEU A O 1
ATOM 554 N N . GLU A 1 74 ? 5.874 52.062 39.681 1.00 30.03 84 GLU A N 1
ATOM 555 C CA . GLU A 1 74 ? 6.927 51.428 40.456 1.00 32.23 84 GLU A CA 1
ATOM 556 C C . GLU A 1 74 ? 6.379 50.373 41.397 1.00 33.38 84 GLU A C 1
ATOM 557 O O . GLU A 1 74 ? 5.317 50.543 41.996 1.00 34.35 84 GLU A O 1
ATOM 563 N N . ILE A 1 75 ? 7.116 49.273 41.510 1.00 34.14 85 ILE A N 1
ATOM 564 C CA . ILE A 1 75 ? 6.729 48.155 42.353 1.00 33.41 85 ILE A CA 1
ATOM 565 C C . ILE A 1 75 ? 6.811 48.483 43.831 1.00 33.77 85 ILE A C 1
ATOM 566 O O . ILE A 1 75 ? 7.853 48.894 44.325 1.00 33.00 85 ILE A O 1
ATOM 571 N N . LYS A 1 76 ? 5.699 48.305 44.534 1.00 34.68 86 LYS A N 1
ATOM 572 C CA . LYS A 1 76 ? 5.649 48.574 45.965 1.00 34.70 86 LYS A CA 1
ATOM 573 C C . LYS A 1 76 ? 6.242 47.402 46.751 1.00 34.28 86 LYS A C 1
ATOM 574 O O . LYS A 1 76 ? 7.051 47.613 47.653 1.00 35.42 86 LYS A O 1
ATOM 580 N N . LYS A 1 77 ? 5.839 46.178 46.404 1.00 32.40 87 LYS A N 1
ATOM 581 C CA . LYS A 1 77 ? 6.322 44.965 47.072 1.00 30.71 87 LYS A CA 1
ATOM 582 C C . LYS A 1 77 ? 5.984 43.708 46.270 1.00 30.23 87 LYS A C 1
ATOM 583 O O . LYS A 1 77 ? 4.851 43.546 45.825 1.00 30.71 87 LYS A O 1
ATOM 589 N N . PHE A 1 78 ? 6.965 42.826 46.079 1.00 29.12 88 PHE A N 1
ATOM 590 C CA . PHE A 1 78 ? 6.736 41.590 45.338 1.00 28.01 88 PHE A CA 1
ATOM 591 C C . PHE A 1 78 ? 6.104 40.574 46.265 1.00 28.92 88 PHE A C 1
ATOM 592 O O . PHE A 1 78 ? 6.637 40.295 47.334 1.00 29.52 88 PHE A O 1
ATOM 600 N N . ILE A 1 79 ? 4.976 40.012 45.860 1.00 30.21 89 ILE A N 1
ATOM 601 C CA . ILE A 1 79 ? 4.325 38.994 46.668 1.00 31.01 89 ILE A CA 1
ATOM 602 C C . ILE A 1 79 ? 4.397 37.695 45.854 1.00 31.62 89 ILE A C 1
ATOM 603 O O . ILE A 1 79 ? 3.587 37.472 44.957 1.00 29.88 89 ILE A O 1
ATOM 608 N N . PRO A 1 80 ? 5.399 36.846 46.133 1.00 33.21 90 PRO A N 1
ATOM 609 C CA . PRO A 1 80 ? 5.593 35.570 45.443 1.00 35.19 90 PRO A CA 1
ATOM 610 C C . PRO A 1 80 ? 4.864 34.489 46.218 1.00 38.19 90 PRO A C 1
ATOM 611 O O . PRO A 1 80 ? 4.554 34.680 47.391 1.00 38.60 90 PRO A O 1
ATOM 615 N N . PHE A 1 81 ? 4.598 33.355 45.582 1.00 41.90 91 PHE A N 1
ATOM 616 C CA . PHE A 1 81 ? 3.882 32.285 46.263 1.00 46.23 91 PHE A CA 1
ATOM 617 C C . PHE A 1 81 ? 4.715 31.633 47.362 1.00 51.14 91 PHE A C 1
ATOM 618 O O . PHE A 1 81 ? 4.185 30.902 48.202 1.00 52.11 91 PHE A O 1
ATOM 626 N N . SER A 1 82 ? 6.017 31.903 47.362 1.00 56.50 92 SER A N 1
ATOM 627 C CA . SER A 1 82 ? 6.903 31.365 48.390 1.00 62.28 92 SER A CA 1
ATOM 628 C C . SER A 1 82 ? 7.061 32.412 49.496 1.00 66.24 92 SER A C 1
ATOM 629 O O . SER A 1 82 ? 6.950 33.616 49.243 1.00 66.46 92 SER A O 1
ATOM 632 N N . ARG A 1 83 ?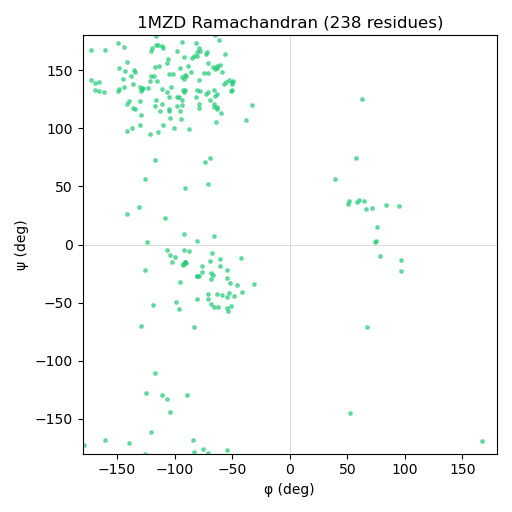 7.315 31.962 50.719 1.00 70.13 93 ARG A N 1
ATOM 633 C CA . ARG A 1 83 ? 7.497 32.894 51.827 1.00 73.44 93 ARG A CA 1
ATOM 634 C C . ARG A 1 83 ? 8.982 33.207 52.026 1.00 74.69 93 ARG A C 1
ATOM 635 O O . ARG A 1 83 ? 9.751 32.363 52.488 1.00 75.77 93 ARG A O 1
ATOM 643 N N . VAL A 1 84 ? 9.373 34.424 51.658 0.00 75.90 94 VAL A N 1
ATOM 644 C CA . VAL A 1 84 ? 10.758 34.874 51.776 0.00 77.07 94 VAL A CA 1
ATOM 645 C C . VAL A 1 84 ? 11.674 34.112 50.821 0.00 77.64 94 VAL A C 1
ATOM 646 O O . VAL A 1 84 ? 12.161 34.670 49.837 0.00 77.85 94 VAL A O 1
ATOM 650 N N . THR A 1 85 ? 11.908 32.838 51.118 0.00 78.16 95 THR A N 1
ATOM 651 C CA . THR A 1 85 ? 12.763 31.999 50.285 0.00 78.55 95 THR A CA 1
ATOM 652 C C . THR A 1 85 ? 12.070 30.687 49.933 0.00 78.49 95 THR A C 1
ATOM 653 O O . THR A 1 85 ? 11.687 30.467 48.783 0.00 78.63 95 THR A O 1
ATOM 657 N N . SER A 1 86 ? 11.913 29.820 50.928 0.00 78.27 96 SER A N 1
ATOM 658 C CA . SER A 1 86 ? 11.267 28.527 50.733 0.00 77.87 96 SER A CA 1
ATOM 659 C C . SER A 1 86 ? 11.896 27.755 49.578 0.00 77.33 96 SER A C 1
ATOM 660 O O . SER A 1 86 ? 13.103 27.833 49.351 0.00 77.43 96 SER A O 1
ATOM 663 N N . ASP A 1 87 ? 11.069 27.009 48.853 0.00 76.48 97 ASP A N 1
ATOM 664 C CA . ASP A 1 87 ? 11.535 26.220 47.719 0.00 75.44 97 ASP A CA 1
ATOM 665 C C . ASP A 1 87 ? 11.222 26.925 46.403 0.00 74.19 97 ASP A C 1
ATOM 666 O O . ASP A 1 87 ? 10.094 26.871 45.913 0.00 74.29 97 ASP A O 1
ATOM 671 N N . PRO A 1 88 ? 12.223 27.600 45.815 0.00 72.72 98 PRO A N 1
ATOM 672 C CA . PRO A 1 88 ? 12.041 28.314 44.549 0.00 71.15 98 PRO A CA 1
ATOM 673 C C . PRO A 1 88 ? 11.876 27.363 43.367 0.00 69.30 98 PRO A C 1
ATOM 674 O O . PRO A 1 88 ? 12.575 27.480 42.360 0.00 69.34 98 PRO A O 1
ATOM 678 N N . GLN A 1 89 ? 10.950 26.418 43.501 1.00 67.02 99 GLN A N 1
ATOM 679 C CA . GLN A 1 89 ? 10.689 25.449 42.440 1.00 63.99 99 GLN A CA 1
ATOM 680 C C . GLN A 1 89 ? 9.258 25.617 41.923 1.00 61.05 99 GLN A C 1
ATOM 681 O O . GLN A 1 89 ? 8.941 26.616 41.274 1.00 60.91 99 GLN A O 1
ATOM 687 N N . SER A 1 90 ? 8.397 24.646 42.211 1.00 56.89 100 SER A N 1
ATOM 688 C CA . SER A 1 90 ? 7.010 24.711 41.768 1.00 52.33 100 SER A CA 1
ATOM 689 C C . SER A 1 90 ? 6.366 26.020 42.225 1.00 48.69 100 SER A C 1
ATOM 690 O O . SER A 1 90 ? 7.028 26.873 42.824 1.00 49.30 100 SER A O 1
ATOM 693 N N . ASN A 1 91 ? 5.074 26.167 41.936 1.00 43.02 101 ASN A N 1
ATOM 694 C CA . ASN A 1 91 ? 4.305 27.354 42.307 1.00 37.14 101 ASN A CA 1
ATOM 695 C C . ASN A 1 91 ? 4.845 28.636 41.706 1.00 32.39 101 ASN A C 1
ATOM 696 O O . ASN A 1 91 ? 4.825 29.674 42.353 1.00 33.18 101 ASN A O 1
ATOM 701 N N . ASP A 1 92 ? 5.310 28.564 40.465 1.00 26.88 102 ASP A N 1
ATOM 702 C CA . ASP A 1 92 ? 5.871 29.720 39.779 1.00 21.94 102 ASP A CA 1
ATOM 703 C C . ASP A 1 92 ? 4.788 30.739 39.452 1.00 20.92 102 ASP A C 1
ATOM 704 O O . ASP A 1 92 ? 4.392 30.879 38.300 1.00 22.83 102 ASP A O 1
ATOM 709 N N . ILE A 1 93 ? 4.318 31.458 40.462 1.00 18.62 103 ILE A N 1
ATOM 710 C CA . ILE A 1 93 ? 3.261 32.445 40.277 1.00 16.12 103 ILE A CA 1
ATOM 711 C C . ILE A 1 93 ? 3.484 33.575 41.276 1.00 16.01 103 ILE A C 1
ATOM 712 O O . ILE A 1 93 ? 3.730 33.343 42.455 1.00 17.22 103 ILE A O 1
ATOM 717 N N . MET A 1 94 ? 3.382 34.807 40.813 1.00 14.69 104 MET A N 1
ATOM 718 C CA . MET A 1 94 ? 3.624 35.931 41.693 1.00 13.55 104 MET A CA 1
ATOM 719 C C . MET A 1 94 ? 2.689 37.119 41.468 1.00 12.71 104 MET A C 1
ATOM 720 O O . MET A 1 94 ? 2.101 37.284 40.394 1.00 11.05 104 MET A O 1
ATOM 725 N N . LEU A 1 95 ? 2.557 37.933 42.508 1.00 11.21 105 LEU A N 1
ATOM 726 C CA . LEU A 1 95 ? 1.729 39.121 42.463 1.00 10.40 105 LEU A CA 1
ATOM 727 C C . LEU A 1 95 ? 2.606 40.343 42.652 1.00 9.39 105 LEU A C 1
ATOM 728 O O . LEU A 1 95 ? 3.265 40.471 43.670 1.00 7.47 105 LEU A O 1
ATOM 733 N N . VAL A 1 96 ? 2.633 41.231 41.668 1.00 10.08 106 VAL A N 1
ATOM 734 C CA . VAL A 1 96 ? 3.425 42.449 41.794 1.00 12.70 106 VAL A CA 1
ATOM 735 C C . VAL A 1 96 ? 2.543 43.580 42.330 1.00 14.16 106 VAL A C 1
ATOM 736 O O . VAL A 1 96 ? 1.494 43.876 41.761 1.00 14.98 106 VAL A O 1
ATOM 740 N N . LYS A 1 97 ? 2.962 44.190 43.436 1.00 15.37 107 LYS A N 1
ATOM 741 C CA . LYS A 1 97 ? 2.202 45.273 44.062 1.00 16.24 107 LYS A CA 1
ATOM 742 C C . LYS A 1 97 ? 2.796 46.602 43.623 1.00 16.91 107 LYS A C 1
ATOM 743 O O . LYS A 1 97 ? 3.959 46.874 43.893 1.00 16.29 107 LYS A O 1
ATOM 749 N N . LEU A 1 98 ? 1.996 47.429 42.956 1.00 18.81 108 LEU A N 1
ATOM 750 C CA . LEU A 1 98 ? 2.464 48.725 42.460 1.00 21.17 108 LEU A CA 1
ATOM 751 C C . LEU A 1 98 ? 2.395 49.841 43.514 1.00 22.82 108 LEU A C 1
ATOM 752 O O . LEU A 1 98 ? 1.664 49.733 44.507 1.00 23.35 108 LEU A O 1
ATOM 757 N N . GLN A 1 99 ? 3.153 50.914 43.292 1.00 22.78 109 GLN A N 1
ATOM 758 C CA . GLN A 1 99 ? 3.166 52.042 44.223 1.00 23.54 109 GLN A CA 1
ATOM 759 C C . GLN A 1 99 ? 1.865 52.819 44.168 1.00 23.89 109 GLN A C 1
ATOM 760 O O . GLN A 1 99 ? 1.330 53.224 45.200 1.00 24.18 109 GLN A O 1
ATOM 766 N N . THR A 1 100 ? 1.365 53.031 42.956 1.00 23.55 110 THR A N 1
ATOM 767 C CA . THR A 1 100 ? 0.124 53.768 42.762 1.00 23.27 110 THR A CA 1
ATOM 768 C C . THR A 1 100 ? -0.742 53.037 41.743 1.00 23.20 110 THR A C 1
ATOM 769 O O . THR A 1 100 ? -0.221 52.360 40.857 1.00 24.16 110 THR A O 1
ATOM 773 N N . ALA A 1 101 ? -2.059 53.154 41.865 1.00 21.50 111 ALA A N 1
ATOM 774 C CA . ALA A 1 101 ? -2.930 52.506 40.902 1.00 20.71 111 ALA A CA 1
ATOM 775 C C . ALA A 1 101 ? -2.635 53.154 39.548 1.00 21.18 111 ALA A C 1
ATOM 776 O O . ALA A 1 101 ? -2.215 54.312 39.479 1.00 20.13 111 ALA A O 1
ATOM 778 N N . ALA A 1 102 ? -2.843 52.402 38.473 1.00 22.23 112 ALA A N 1
ATOM 779 C CA . ALA A 1 102 ? -2.574 52.901 37.133 1.00 22.37 112 ALA A CA 1
ATOM 780 C C . ALA A 1 102 ? -3.804 53.503 36.459 1.00 22.79 112 ALA A C 1
ATOM 781 O O . ALA A 1 102 ? -4.927 53.027 36.648 1.00 22.60 112 ALA A O 1
ATOM 783 N N . LYS A 1 103 ? -3.578 54.555 35.673 1.00 22.63 113 LYS A N 1
ATOM 784 C CA . LYS A 1 103 ? -4.651 55.230 34.950 1.00 22.23 113 LYS A CA 1
ATOM 785 C C . LYS A 1 103 ? -5.237 54.224 33.977 1.00 21.58 113 LYS A C 1
ATOM 786 O O . LYS A 1 103 ? -4.503 53.579 33.235 1.00 23.08 113 LYS A O 1
ATOM 792 N N . LEU A 1 104 ? -6.555 54.080 33.981 1.00 20.10 114 LEU A N 1
ATOM 793 C CA . LEU A 1 104 ? -7.188 53.116 33.102 1.00 21.43 114 LEU A CA 1
ATOM 794 C C . LEU A 1 104 ? -7.855 53.744 31.893 1.00 22.19 114 LEU A C 1
ATOM 795 O O . LEU A 1 104 ? -8.888 54.389 32.017 1.00 24.16 114 LEU A O 1
ATOM 800 N N . ASN A 1 105 ? -7.269 53.541 30.720 1.00 21.74 115 ASN A N 1
ATOM 801 C CA . ASN A 1 105 ? -7.827 54.069 29.489 1.00 20.22 115 ASN A CA 1
ATOM 802 C C . ASN A 1 105 ? -8.108 52.881 28.566 1.00 21.27 115 ASN A C 1
ATOM 803 O O . ASN A 1 105 ? -8.176 51.746 29.030 1.00 21.23 115 ASN A O 1
ATOM 808 N N . LYS A 1 106 ? -8.264 53.130 27.271 1.00 22.80 116 LYS A N 1
ATOM 809 C CA . LYS A 1 106 ? -8.544 52.062 26.314 1.00 23.61 116 LYS A CA 1
ATOM 810 C C . LYS A 1 106 ? -7.321 51.212 25.958 1.00 24.74 116 LYS A C 1
ATOM 811 O O . LYS A 1 106 ? -7.450 50.063 25.525 1.00 24.87 116 LYS A O 1
ATOM 817 N N . HIS A 1 107 ? -6.133 51.774 26.130 1.00 24.65 117 HIS A N 1
ATOM 818 C CA . HIS A 1 107 ? -4.923 51.030 25.828 1.00 25.24 117 HIS A CA 1
ATOM 819 C C . HIS A 1 107 ? -4.396 50.294 27.054 1.00 23.24 117 HIS A C 1
ATOM 820 O O . HIS A 1 107 ? -3.437 49.526 26.968 1.00 23.61 117 HIS A O 1
ATOM 827 N N . VAL A 1 108 ? -5.042 50.521 28.188 1.00 20.45 118 VAL A N 1
ATOM 828 C CA . VAL A 1 108 ? -4.650 49.902 29.445 1.00 19.81 118 VAL A CA 1
ATOM 829 C C . VAL A 1 108 ? -5.891 49.431 30.191 1.00 19.86 118 VAL A C 1
ATOM 830 O O . VAL A 1 108 ? -6.581 50.230 30.831 1.00 19.98 118 VAL A O 1
ATOM 834 N N . LYS A 1 109 ? -6.181 48.139 30.098 1.00 19.69 119 LYS A N 1
ATOM 835 C CA . LYS A 1 109 ? -7.347 47.572 30.766 1.00 20.01 119 LYS A CA 1
ATOM 836 C C . LYS A 1 109 ? -6.931 46.396 31.639 1.00 20.30 119 LYS A C 1
ATOM 837 O O . LYS A 1 109 ? -5.762 46.032 31.701 1.00 20.77 119 LYS A O 1
ATOM 843 N N . MET A 1 110 ? -7.908 45.795 32.300 1.00 21.25 120 MET A N 1
ATOM 844 C CA . MET A 1 110 ? -7.658 44.664 33.170 1.00 22.98 120 MET A CA 1
ATOM 845 C C . MET A 1 110 ? -8.130 43.376 32.526 1.00 23.37 120 MET A C 1
ATOM 846 O O . MET A 1 110 ? -8.941 43.398 31.600 1.00 24.46 120 MET A O 1
ATOM 851 N N . LEU A 1 111 ? -7.606 42.256 33.009 1.00 22.97 121 LEU A N 1
ATOM 852 C CA . LEU A 1 111 ? -8.000 40.955 32.501 1.00 23.73 121 LEU A CA 1
ATOM 853 C C . LEU A 1 111 ? -8.487 40.213 33.721 1.00 24.12 121 LEU A C 1
ATOM 854 O O . LEU A 1 111 ? -7.847 40.271 34.764 1.00 25.20 121 LEU A O 1
ATOM 859 N N . HIS A 1 112 ? -9.619 39.532 33.606 1.00 25.20 122 HIS A N 1
ATOM 860 C CA . HIS A 1 112 ? -10.170 38.812 34.744 1.00 28.14 122 HIS A CA 1
ATOM 861 C C . HIS A 1 112 ? -9.696 37.376 34.861 1.00 29.71 122 HIS A C 1
ATOM 862 O O . HIS A 1 112 ? -9.495 36.693 33.857 1.00 30.89 122 HIS A O 1
ATOM 869 N N . ILE A 1 113 ? -9.527 36.923 36.099 1.00 30.80 123 ILE A N 1
ATOM 870 C CA . ILE A 1 113 ? -9.077 35.566 36.361 1.00 32.91 123 ILE A CA 1
ATOM 871 C C . ILE A 1 113 ? -10.184 34.549 36.113 1.00 33.26 123 ILE A C 1
ATOM 872 O O . ILE A 1 113 ? -11.363 34.833 36.314 1.00 33.04 123 ILE A O 1
ATOM 877 N N . ARG A 1 114 ? -9.791 33.362 35.674 1.00 33.88 124 ARG A N 1
ATOM 878 C CA . ARG A 1 114 ? -10.738 32.289 35.402 1.00 35.24 124 ARG A CA 1
ATOM 879 C C . ARG A 1 114 ? -11.520 31.886 36.647 1.00 34.97 124 ARG A C 1
ATOM 880 O O . ARG A 1 114 ? -11.056 32.056 37.775 1.00 34.31 124 ARG A O 1
ATOM 888 N N . SER A 1 115 ? -12.713 31.344 36.430 1.00 35.87 125 SER A N 1
ATOM 889 C CA . SER A 1 115 ? -13.561 30.888 37.526 1.00 36.05 125 SER A CA 1
ATOM 890 C C . SER A 1 115 ? -13.931 29.422 37.287 1.00 34.92 125 SER A C 1
ATOM 891 O O . SER A 1 115 ? -13.059 28.586 37.054 1.00 34.93 125 SER A O 1
ATOM 894 N N . LYS A 1 116 ? -15.225 29.121 37.327 1.00 34.37 126 LYS A N 1
ATOM 895 C CA . LYS A 1 116 ? -15.709 27.755 37.124 1.00 34.08 126 LYS A CA 1
ATOM 896 C C . LYS A 1 116 ? -15.067 27.052 35.931 1.00 34.28 126 LYS A C 1
ATOM 897 O O . LYS A 1 116 ? -14.827 25.840 35.967 1.00 33.84 126 LYS A O 1
ATOM 903 N N . THR A 1 117 ? -14.782 27.816 34.881 1.00 33.91 128 THR A N 1
ATOM 904 C CA . THR A 1 117 ? -14.200 27.252 33.672 1.00 33.15 128 THR A CA 1
ATOM 905 C C . THR A 1 117 ? -12.970 26.376 33.898 1.00 31.63 128 THR A C 1
ATOM 906 O O . THR A 1 117 ? -12.108 26.678 34.730 1.00 29.70 128 THR A O 1
ATOM 910 N N . SER A 1 118 ? -12.926 25.282 33.136 1.00 30.35 129 SER A N 1
ATOM 911 C CA . SER A 1 118 ? -11.855 24.294 33.174 1.00 28.60 129 SER A CA 1
ATOM 912 C C . SER A 1 118 ? -11.121 24.305 31.829 1.00 27.39 129 SER A C 1
ATOM 913 O O . SER A 1 118 ? -11.569 24.963 30.884 1.00 27.75 129 SER A O 1
ATOM 916 N N . LEU A 1 119 ? -10.007 23.578 31.742 1.00 23.99 130 LEU A N 1
ATOM 917 C CA . LEU A 1 119 ? -9.222 23.538 30.511 1.00 20.69 130 LEU A CA 1
ATOM 918 C C . LEU A 1 119 ? -8.872 22.136 30.031 1.00 20.02 130 LEU A C 1
ATOM 919 O O . LEU A 1 119 ? -7.960 21.511 30.557 1.00 20.45 130 LEU A O 1
ATOM 924 N N . ARG A 1 120 ? -9.574 21.653 29.013 1.00 19.62 131 ARG A N 1
ATOM 925 C CA . ARG A 1 120 ? -9.309 20.316 28.481 1.00 19.91 131 ARG A CA 1
ATOM 926 C C . ARG A 1 120 ? -8.093 20.304 27.568 1.00 18.54 131 ARG A C 1
ATOM 927 O O . ARG A 1 120 ? -7.895 21.233 26.799 1.00 18.94 131 ARG A O 1
ATOM 935 N N . SER A 1 121 ? -7.287 19.249 27.630 1.00 17.90 132 SER A N 1
ATOM 936 C CA . SER A 1 121 ? -6.124 19.166 26.752 1.00 17.34 132 SER A CA 1
ATOM 937 C C . SER A 1 121 ? -6.655 19.114 25.326 1.00 15.68 132 SER A C 1
ATOM 938 O O . SER A 1 121 ? -7.777 18.667 25.106 1.00 14.98 132 SER A O 1
ATOM 941 N N . GLY A 1 122 ? -5.854 19.567 24.366 1.00 14.98 133 GLY A N 1
ATOM 942 C CA . GLY A 1 122 ? -6.280 19.545 22.975 1.00 15.40 133 GLY A CA 1
ATOM 943 C C . GLY A 1 122 ? -6.846 20.874 22.509 1.00 16.39 133 GLY A C 1
ATOM 944 O O . GLY A 1 122 ? -7.030 21.109 21.306 1.00 15.51 133 GLY A O 1
ATOM 945 N N . THR A 1 123 ? -7.126 21.746 23.473 1.00 16.18 134 THR A N 1
ATOM 946 C CA . THR A 1 123 ? -7.661 23.059 23.185 1.00 15.40 134 THR A CA 1
ATOM 947 C C . THR A 1 123 ? -6.593 23.938 22.551 1.00 16.06 134 THR A C 1
ATOM 948 O O . THR A 1 123 ? -5.406 23.799 22.845 1.00 17.29 134 THR A O 1
ATOM 952 N N . LYS A 1 124 ? -7.016 24.833 21.670 1.00 16.10 135 LYS A N 1
ATOM 953 C CA . LYS A 1 124 ? -6.092 25.744 21.019 1.00 15.88 135 LYS A CA 1
ATOM 954 C C . LYS A 1 124 ? -6.069 27.018 21.854 1.00 15.46 135 LYS A C 1
ATOM 955 O O . LYS A 1 124 ? -7.095 27.654 22.045 1.00 17.73 135 LYS A O 1
ATOM 961 N N . CYS A 1 125 ? -4.901 27.372 22.371 1.00 14.93 136 CYS A N 1
ATOM 962 C CA . CYS A 1 125 ? -4.759 28.561 23.196 1.00 14.77 136 CYS A CA 1
ATOM 963 C C . CYS A 1 125 ? -3.774 29.509 22.541 1.00 15.65 136 CYS A C 1
ATOM 964 O O . CYS A 1 125 ? -3.071 29.135 21.603 1.00 17.14 136 CYS A O 1
ATOM 967 N N . LYS A 1 126 ? -3.703 30.731 23.056 1.00 16.02 137 LYS A N 1
ATOM 968 C CA . LYS A 1 126 ? -2.786 31.728 22.515 1.00 15.31 137 LYS A CA 1
ATOM 969 C C . LYS A 1 126 ? -1.925 32.351 23.609 1.00 14.03 137 LYS A C 1
ATOM 970 O O . LYS A 1 126 ? -2.419 32.716 24.667 1.00 13.47 137 LYS A O 1
ATOM 976 N N . VAL A 1 127 ? -0.630 32.458 23.357 1.00 13.40 138 VAL A N 1
ATOM 977 C CA . VAL A 1 127 ? 0.281 33.058 24.329 1.00 12.91 138 VAL A CA 1
ATOM 978 C C . VAL A 1 127 ? 0.625 34.467 23.880 1.00 13.40 138 VAL A C 1
ATOM 979 O O . VAL A 1 127 ? 0.905 34.704 22.705 1.00 15.75 138 VAL A O 1
ATOM 983 N N . THR A 1 128 ? 0.610 35.406 24.811 1.00 11.14 139 THR A N 1
ATOM 984 C CA . THR A 1 128 ? 0.916 36.772 24.454 1.00 9.47 139 THR A CA 1
ATOM 985 C C . THR A 1 128 ? 2.099 37.281 25.246 1.00 10.00 139 THR A C 1
ATOM 986 O O . THR A 1 128 ? 2.230 36.995 26.433 1.00 10.62 139 THR A O 1
ATOM 990 N N . GLY A 1 129 ? 2.962 38.042 24.586 1.00 10.14 140 GLY A N 1
ATOM 991 C CA . GLY A 1 129 ? 4.128 38.575 25.262 1.00 11.10 140 GLY A CA 1
ATOM 992 C C . GLY A 1 129 ? 5.180 39.151 24.332 1.00 11.82 140 GLY A C 1
ATOM 993 O O . GLY A 1 129 ? 4.958 39.319 23.127 1.00 11.37 140 GLY A O 1
ATOM 994 N N . TRP A 1 130 ? 6.345 39.446 24.892 1.00 11.48 141 TRP A N 1
ATOM 995 C CA . TRP A 1 130 ? 7.425 40.014 24.107 1.00 12.70 141 TRP A CA 1
ATOM 996 C C . TRP A 1 130 ? 8.588 39.044 23.849 1.00 13.41 141 TRP A C 1
ATOM 997 O O . TRP A 1 130 ? 9.706 39.468 23.565 1.00 14.69 141 TRP A O 1
ATOM 1008 N N . GLY A 1 131 ? 8.318 37.745 23.922 1.00 13.63 142 GLY A N 1
ATOM 1009 C CA . GLY A 1 131 ? 9.361 36.755 23.709 1.00 13.78 142 GLY A CA 1
ATOM 1010 C C . GLY A 1 131 ? 9.972 36.701 22.322 1.00 13.95 142 GLY A C 1
ATOM 1011 O O . GLY A 1 131 ? 9.256 36.578 21.324 1.00 12.56 142 GLY A O 1
ATOM 1012 N N . ALA A 1 132 ? 11.301 36.775 22.268 1.00 14.54 143 ALA A N 1
ATOM 1013 C CA . ALA A 1 132 ? 12.044 36.741 21.008 1.00 16.57 143 ALA A CA 1
ATOM 1014 C C . ALA A 1 132 ? 11.746 35.495 20.175 1.00 19.14 143 ALA A C 1
ATOM 1015 O O . ALA A 1 132 ? 11.202 34.511 20.684 1.00 21.21 143 ALA A O 1
ATOM 1017 N N . THR A 1 133 ? 12.111 35.535 18.896 1.00 20.99 144 THR A N 1
ATOM 1018 C CA . THR A 1 133 ? 11.879 34.401 17.995 1.00 23.00 144 THR A CA 1
ATOM 1019 C C . THR A 1 133 ? 13.163 33.645 17.660 1.00 24.19 144 THR A C 1
ATOM 1020 O O . THR A 1 133 ? 13.140 32.627 16.961 1.00 21.77 144 THR A O 1
ATOM 1024 N N . ASP A 1 134 ? 14.285 34.165 18.147 1.00 25.72 145 ASP A N 1
ATOM 1025 C CA . ASP A 1 134 ? 15.578 33.542 17.918 1.00 26.66 145 ASP A CA 1
ATOM 1026 C C . ASP A 1 134 ? 16.019 32.842 19.205 1.00 26.86 145 ASP A C 1
ATOM 1027 O O . ASP A 1 134 ? 16.196 33.482 20.245 1.00 27.15 145 ASP A O 1
ATOM 1032 N N . PRO A 1 135 ? 16.164 31.509 19.163 1.00 25.82 146 PRO A N 1
ATOM 1033 C CA . PRO A 1 135 ? 16.592 30.809 20.371 1.00 25.44 146 PRO A CA 1
ATOM 1034 C C . PRO A 1 135 ? 17.887 31.408 20.894 1.00 25.97 146 PRO A C 1
ATOM 1035 O O . PRO A 1 135 ? 18.204 31.275 22.072 1.00 26.48 146 PRO A O 1
ATOM 1039 N N . ASP A 1 136 ? 18.625 32.081 20.015 1.00 25.28 147 ASP A N 1
ATOM 1040 C CA . ASP A 1 136 ? 19.891 32.681 20.402 1.00 26.43 147 ASP A CA 1
ATOM 1041 C C . ASP A 1 136 ? 19.812 34.171 20.681 1.00 26.84 147 ASP A C 1
ATOM 1042 O O . ASP A 1 136 ? 20.756 34.752 21.206 1.00 26.63 147 ASP A O 1
ATOM 1047 N N . SER A 1 137 ? 18.689 34.788 20.333 1.00 28.43 148 SER A N 1
ATOM 1048 C CA . SER A 1 137 ? 18.511 36.217 20.566 1.00 28.89 148 SER A CA 1
ATOM 1049 C C . SER A 1 137 ? 18.847 36.513 22.022 1.00 29.16 148 SER A C 1
ATOM 1050 O O . SER A 1 137 ? 18.396 35.810 22.922 1.00 29.41 148 SER A O 1
ATOM 1053 N N . LEU A 1 138 A 19.658 37.538 22.251 1.00 29.27 148 LEU A N 1
ATOM 1054 C CA . LEU A 1 138 A 20.037 37.906 23.605 1.00 29.84 148 LEU A CA 1
ATOM 1055 C C . LEU A 1 138 A 19.048 38.932 24.130 1.00 29.38 148 LEU A C 1
ATOM 1056 O O . LEU A 1 138 A 18.977 39.189 25.330 1.00 29.23 148 LEU A O 1
ATOM 1061 N N . ARG A 1 139 ? 18.277 39.504 23.211 1.00 29.36 149 ARG A N 1
ATOM 1062 C CA . ARG A 1 139 ? 17.289 40.524 23.547 1.00 28.25 149 ARG A CA 1
ATOM 1063 C C . ARG A 1 139 ? 15.880 40.006 23.297 1.00 25.12 149 ARG A C 1
ATOM 1064 O O . ARG A 1 139 ? 15.668 39.134 22.459 1.00 24.05 149 ARG A O 1
ATOM 1072 N N . PRO A 1 140 ? 14.895 40.542 24.023 1.00 22.88 151 PRO A N 1
ATOM 1073 C CA . PRO A 1 140 ? 13.504 40.120 23.856 1.00 21.69 151 PRO A CA 1
ATOM 1074 C C . PRO A 1 140 ? 12.931 40.706 22.576 1.00 20.77 151 PRO A C 1
ATOM 1075 O O . PRO A 1 140 ? 13.644 41.364 21.816 1.00 22.14 151 PRO A O 1
ATOM 1079 N N . SER A 1 141 ? 11.643 40.476 22.344 1.00 18.74 152 SER A N 1
ATOM 1080 C CA . SER A 1 141 ? 10.972 40.989 21.152 1.00 17.20 152 SER A CA 1
ATOM 1081 C C . SER A 1 141 ? 10.581 42.454 21.339 1.00 16.26 152 SER A C 1
ATOM 1082 O O . SER A 1 141 ? 10.014 42.822 22.362 1.00 17.24 152 SER A O 1
ATOM 1085 N N . ASP A 1 142 ? 10.864 43.294 20.353 1.00 15.78 153 ASP A N 1
ATOM 1086 C CA . ASP A 1 142 ? 10.534 44.705 20.500 1.00 15.39 153 ASP A CA 1
ATOM 1087 C C . ASP A 1 142 ? 9.040 44.937 20.556 1.00 14.52 153 ASP A C 1
ATOM 1088 O O . ASP A 1 142 ? 8.536 45.560 21.493 1.00 13.89 153 ASP A O 1
ATOM 1093 N N . THR A 1 143 ? 8.340 44.431 19.546 1.00 14.02 154 THR A N 1
ATOM 1094 C CA . THR A 1 143 ? 6.889 44.566 19.447 1.00 13.00 154 THR A CA 1
ATOM 1095 C C . THR A 1 143 ? 6.203 43.417 20.178 1.00 10.72 154 THR A C 1
ATOM 1096 O O . THR A 1 143 ? 6.778 42.346 20.312 1.00 8.97 154 THR A O 1
ATOM 1100 N N . LEU A 1 144 ? 4.975 43.654 20.637 1.00 9.19 155 LEU A N 1
ATOM 1101 C CA . LEU A 1 144 ? 4.185 42.660 21.359 1.00 8.25 155 LEU A CA 1
ATOM 1102 C C . LEU A 1 144 ? 3.571 41.657 20.370 1.00 9.82 155 LEU A C 1
ATOM 1103 O O . LEU A 1 144 ? 2.765 42.032 19.515 1.00 9.10 155 LEU A O 1
ATOM 1108 N N . ARG A 1 145 ? 3.951 40.384 20.483 1.00 10.32 156 ARG A N 1
ATOM 1109 C CA . ARG A 1 145 ? 3.437 39.367 19.575 1.00 12.36 156 ARG A CA 1
ATOM 1110 C C . ARG A 1 145 ? 2.593 38.272 20.226 1.00 12.21 156 ARG A C 1
ATOM 1111 O O . ARG A 1 145 ? 2.387 38.263 21.439 1.00 9.19 156 ARG A O 1
ATOM 1119 N N . GLU A 1 146 ? 2.108 37.349 19.403 1.00 13.22 157 GLU A N 1
ATOM 1120 C CA . GLU A 1 146 ? 1.254 36.269 19.892 1.00 14.90 157 GLU A CA 1
ATOM 1121 C C . GLU A 1 146 ? 1.472 34.927 19.184 1.00 14.54 157 GLU A C 1
ATOM 1122 O O . GLU A 1 146 ? 1.583 34.859 17.958 1.00 14.84 157 GLU A O 1
ATOM 1128 N N . VAL A 1 147 ? 1.533 33.855 19.958 1.00 14.07 158 VAL A N 1
ATOM 1129 C CA . VAL A 1 147 ? 1.700 32.541 19.362 1.00 16.11 158 VAL A CA 1
ATOM 1130 C C . VAL A 1 147 ? 0.541 31.638 19.731 1.00 15.65 158 VAL A C 1
ATOM 1131 O O . VAL A 1 147 ? -0.015 31.737 20.823 1.00 15.23 158 VAL A O 1
ATOM 1135 N N . THR A 1 148 ? 0.163 30.773 18.799 1.00 16.47 159 THR A N 1
ATOM 1136 C CA . THR A 1 148 ? -0.908 29.819 19.045 1.00 15.92 159 THR A CA 1
ATOM 1137 C C . THR A 1 148 ? -0.269 28.556 19.603 1.00 15.34 159 THR A C 1
ATOM 1138 O O . THR A 1 148 ? 0.857 28.202 19.239 1.00 16.54 159 THR A O 1
ATOM 1142 N N . VAL A 1 149 ? -0.986 27.883 20.493 1.00 12.55 160 VAL A N 1
ATOM 1143 C CA . VAL A 1 149 ? -0.464 26.681 21.108 1.00 10.44 160 VAL A CA 1
ATOM 1144 C C . VAL A 1 149 ? -1.587 25.679 21.314 1.00 10.82 160 VAL A C 1
ATOM 1145 O O . VAL A 1 149 ? -2.758 26.005 21.110 1.00 10.08 160 VAL A O 1
ATOM 1149 N N . THR A 1 150 ? -1.223 24.455 21.685 1.00 10.55 161 THR A N 1
ATOM 1150 C CA . THR A 1 150 ? -2.218 23.420 21.936 1.00 10.84 161 THR A CA 1
ATOM 1151 C C . THR A 1 150 ? -1.945 22.767 23.277 1.00 11.13 161 THR A C 1
ATOM 1152 O O . THR A 1 150 ? -0.858 22.250 23.523 1.00 9.64 161 THR A O 1
ATOM 1156 N N . VAL A 1 151 ? -2.938 22.796 24.149 1.00 11.78 162 VAL A N 1
ATOM 1157 C CA . VAL A 1 151 ? -2.788 22.193 25.458 1.00 12.23 162 VAL A CA 1
ATOM 1158 C C . VAL A 1 151 ? -2.486 20.699 25.315 1.00 13.45 162 VAL A C 1
ATOM 1159 O O . VAL A 1 151 ? -3.312 19.927 24.835 1.00 13.43 162 VAL A O 1
ATOM 1163 N N . LEU A 1 152 ? -1.285 20.297 25.701 1.00 14.47 163 LEU A N 1
ATOM 1164 C CA . LEU A 1 152 ? -0.924 18.893 25.625 1.00 15.16 163 LEU A CA 1
ATOM 1165 C C . LEU A 1 152 ? -1.567 18.209 26.814 1.00 18.03 163 LEU A C 1
ATOM 1166 O O . LEU A 1 152 ? -2.084 18.872 27.713 1.00 18.56 163 LEU A O 1
ATOM 1171 N N . SER A 1 153 ? -1.550 16.881 26.809 1.00 21.28 164 SER A N 1
ATOM 1172 C CA . SER A 1 153 ? -2.114 16.106 27.901 1.00 22.43 164 SER A CA 1
ATOM 1173 C C . SER A 1 153 ? -1.008 15.834 28.907 1.00 22.21 164 SER A C 1
ATOM 1174 O O . SER A 1 153 ? 0.144 15.618 28.532 1.00 22.66 164 SER A O 1
ATOM 1177 N N . ARG A 1 154 ? -1.357 15.863 30.186 1.00 21.56 165 ARG A N 1
ATOM 1178 C CA . ARG A 1 154 ? -0.394 15.597 31.238 1.00 21.68 165 ARG A CA 1
ATOM 1179 C C . ARG A 1 154 ? 0.204 14.205 31.051 1.00 22.34 165 ARG A C 1
ATOM 1180 O O . ARG A 1 154 ? 1.407 14.015 31.198 1.00 23.26 165 ARG A O 1
ATOM 1188 N N . LYS A 1 155 ? -0.648 13.235 30.734 1.00 22.96 166 LYS A N 1
ATOM 1189 C CA . LYS A 1 155 ? -0.204 11.866 30.538 1.00 22.78 166 LYS A CA 1
ATOM 1190 C C . LYS A 1 155 ? 0.914 11.820 29.507 1.00 22.65 166 LYS A C 1
ATOM 1191 O O . LYS A 1 155 ? 1.922 11.139 29.710 1.00 23.39 166 LYS A O 1
ATOM 1197 N N . LEU A 1 156 ? 0.738 12.545 28.404 1.00 20.97 167 LEU A N 1
ATOM 1198 C CA . LEU A 1 156 ? 1.742 12.567 27.350 1.00 21.09 167 LEU A CA 1
ATOM 1199 C C . LEU A 1 156 ? 2.879 13.518 27.667 1.00 22.09 167 LEU A C 1
ATOM 1200 O O . LEU A 1 156 ? 3.998 13.332 27.192 1.00 22.89 167 LEU A O 1
ATOM 1205 N N . CYS A 1 157 ? 2.603 14.542 28.466 1.00 21.91 168 CYS A N 1
ATOM 1206 C CA . CYS A 1 157 ? 3.644 15.498 28.805 1.00 21.91 168 CYS A CA 1
ATOM 1207 C C . CYS A 1 157 ? 4.561 14.928 29.892 1.00 21.68 168 CYS A C 1
ATOM 1208 O O . CYS A 1 157 ? 5.742 15.271 29.977 1.00 22.46 168 CYS A O 1
ATOM 1211 N N . ASN A 1 158 ? 4.011 14.034 30.707 1.00 21.18 169 ASN A N 1
ATOM 1212 C CA . ASN A 1 158 ? 4.757 13.396 31.789 1.00 21.67 169 ASN A CA 1
ATOM 1213 C C . ASN A 1 158 ? 5.410 12.077 31.342 1.00 24.59 169 ASN A C 1
ATOM 1214 O O . ASN A 1 158 ? 5.941 11.315 32.158 1.00 24.86 169 ASN A O 1
ATOM 1219 N N . SER A 1 159 ? 5.370 11.821 30.038 1.00 26.74 170 SER A N 1
ATOM 1220 C CA . SER A 1 159 ? 5.952 10.613 29.467 1.00 27.50 170 SER A CA 1
ATOM 1221 C C . SER A 1 159 ? 7.483 10.675 29.503 1.00 30.23 170 SER A C 1
ATOM 1222 O O . SER A 1 159 ? 8.073 11.739 29.731 1.00 27.90 170 SER A O 1
ATOM 1225 N N . GLN A 1 160 A 8.121 9.525 29.281 1.00 33.25 170 GLN A N 1
ATOM 1226 C CA . GLN A 1 160 A 9.576 9.454 29.266 1.00 35.38 170 GLN A CA 1
ATOM 1227 C C . GLN A 1 160 A 10.072 10.255 28.067 1.00 36.87 170 GLN A C 1
ATOM 1228 O O . GLN A 1 160 A 11.191 10.775 28.065 1.00 36.82 170 GLN A O 1
ATOM 1234 N N . SER A 1 161 B 9.219 10.360 27.053 1.00 37.98 170 SER A N 1
ATOM 1235 C CA . SER A 1 161 B 9.557 11.089 25.840 1.00 38.12 170 SER A CA 1
ATOM 1236 C C . SER A 1 161 B 9.667 12.579 26.101 1.00 37.26 170 SER A C 1
ATOM 1237 O O . SER A 1 161 B 10.417 13.277 25.421 1.00 36.27 170 SER A O 1
ATOM 1240 N N . TYR A 1 162 ? 8.907 13.062 27.080 1.00 36.76 171 TYR A N 1
ATOM 1241 C CA . TYR A 1 162 ? 8.932 14.476 27.433 1.00 35.64 171 TYR A CA 1
ATOM 1242 C C . TYR A 1 162 ? 9.653 14.725 28.742 1.00 34.85 171 TYR A C 1
ATOM 1243 O O . TYR A 1 162 ? 10.750 14.201 28.956 1.00 36.08 171 TYR A O 1
ATOM 1252 N N . TYR A 1 163 ? 9.042 15.517 29.621 1.00 33.03 172 TYR A N 1
ATOM 1253 C CA . TYR A 1 163 ? 9.662 15.833 30.905 1.00 31.40 172 TYR A CA 1
ATOM 1254 C C . TYR A 1 163 ? 9.936 14.631 31.791 1.00 30.78 172 TYR A C 1
ATOM 1255 O O . TYR A 1 163 ? 10.747 14.704 32.722 1.00 30.67 172 TYR A O 1
ATOM 1264 N N . ASN A 1 164 ? 9.261 13.526 31.490 1.00 29.74 173 ASN A N 1
ATOM 1265 C CA . ASN A 1 164 ? 9.466 12.279 32.208 1.00 27.34 173 ASN A CA 1
ATOM 1266 C C . ASN A 1 164 ? 9.651 12.491 33.711 1.00 25.57 173 ASN A C 1
ATOM 1267 O O . ASN A 1 164 ? 10.661 12.096 34.283 1.00 24.51 173 ASN A O 1
ATOM 1272 N N . GLY A 1 165 A 8.676 13.135 34.339 1.00 24.82 173 GLY A N 1
ATOM 1273 C CA . GLY A 1 165 A 8.742 13.365 35.771 1.00 24.53 173 GLY A CA 1
ATOM 1274 C C . GLY A 1 165 A 9.622 14.483 36.326 1.00 24.20 173 GLY A C 1
ATOM 1275 O O . GLY A 1 165 A 9.529 14.786 37.518 1.00 24.76 173 GLY A O 1
ATOM 1276 N N . ASP A 1 166 B 10.469 15.106 35.510 1.00 22.17 173 ASP A N 1
ATOM 1277 C CA . ASP A 1 166 B 11.321 16.168 36.033 1.00 20.60 173 ASP A CA 1
ATOM 1278 C C . ASP A 1 166 B 11.522 17.353 35.108 1.00 19.01 173 ASP A C 1
ATOM 1279 O O . ASP A 1 166 B 12.376 17.319 34.224 1.00 20.26 173 ASP A O 1
ATOM 1284 N N . PRO A 1 167 ? 10.757 18.434 35.316 1.00 16.35 174 PRO A N 1
ATOM 1285 C CA . PRO A 1 167 ? 9.742 18.573 36.361 1.00 15.52 174 PRO A CA 1
ATOM 1286 C C . PRO A 1 167 ? 8.512 17.710 36.092 1.00 16.32 174 PRO A C 1
ATOM 1287 O O . PRO A 1 167 ? 8.235 17.338 34.950 1.00 17.42 174 PRO A O 1
ATOM 1291 N N . PHE A 1 168 ? 7.790 17.374 37.151 1.00 15.68 175 PHE A N 1
ATOM 1292 C CA . PHE A 1 168 ? 6.588 16.568 37.022 1.00 16.47 175 PHE A CA 1
ATOM 1293 C C . PHE A 1 168 ? 5.480 17.590 36.892 1.00 17.37 175 PHE A C 1
ATOM 1294 O O . PHE A 1 168 ? 5.450 18.561 37.643 1.00 18.94 175 PHE A O 1
ATOM 1302 N N . ILE A 1 169 ? 4.592 17.402 35.923 1.00 17.01 176 ILE A N 1
ATOM 1303 C CA . ILE A 1 169 ? 3.504 18.346 35.730 1.00 16.58 176 ILE A CA 1
ATOM 1304 C C . ILE A 1 169 ? 2.311 17.967 36.604 1.00 16.53 176 ILE A C 1
ATOM 1305 O O . ILE A 1 169 ? 1.514 17.067 36.289 1.00 16.50 176 ILE A O 1
ATOM 1310 N N . THR A 1 170 ? 2.216 18.667 37.724 1.00 16.21 177 THR A N 1
ATOM 1311 C CA . THR A 1 170 ? 1.151 18.452 38.674 1.00 17.68 177 THR A CA 1
ATOM 1312 C C . THR A 1 170 ? -0.203 18.950 38.150 1.00 19.30 177 THR A C 1
ATOM 1313 O O . THR A 1 170 ? -0.318 19.451 37.028 1.00 17.82 177 THR A O 1
ATOM 1317 N N . LYS A 1 171 ? -1.225 18.799 38.982 1.00 21.97 178 LYS A N 1
ATOM 1318 C CA . LYS A 1 171 ? -2.587 19.190 38.643 1.00 24.51 178 LYS A CA 1
ATOM 1319 C C . LYS A 1 171 ? -2.779 20.691 38.498 1.00 24.89 178 LYS A C 1
ATOM 1320 O O . LYS A 1 171 ? -3.845 21.145 38.073 1.00 26.25 178 LYS A O 1
ATOM 1326 N N . ASP A 1 172 ? -1.752 21.459 38.843 1.00 24.16 179 ASP A N 1
ATOM 1327 C CA . ASP A 1 172 ? -1.833 22.912 38.776 1.00 23.42 179 ASP A CA 1
ATOM 1328 C C . ASP A 1 172 ? -1.107 23.510 37.599 1.00 20.95 179 ASP A C 1
ATOM 1329 O O . ASP A 1 172 ? -1.231 24.698 37.345 1.00 22.57 179 ASP A O 1
ATOM 1334 N N . MET A 1 173 ? -0.341 22.702 36.884 1.00 18.26 180 MET A N 1
ATOM 1335 C CA . MET A 1 173 ? 0.402 23.205 35.737 1.00 15.24 180 MET A CA 1
ATOM 1336 C C . MET A 1 173 ? -0.193 22.661 34.461 1.00 13.78 180 MET A C 1
ATOM 1337 O O . MET A 1 173 ? -1.023 21.762 34.500 1.00 14.07 180 MET A O 1
ATOM 1342 N N . VAL A 1 174 ? 0.231 23.198 33.326 1.00 11.89 181 VAL A N 1
ATOM 1343 C CA . VAL A 1 174 ? -0.270 22.712 32.054 1.00 13.00 181 VAL A CA 1
ATOM 1344 C C . VAL A 1 174 ? 0.804 22.848 30.964 1.00 13.77 181 VAL A C 1
ATOM 1345 O O . VAL A 1 174 ? 1.675 23.714 31.043 1.00 15.46 181 VAL A O 1
ATOM 1349 N N . CYS A 1 175 ? 0.752 21.974 29.965 1.00 13.56 182 CYS A N 1
ATOM 1350 C CA . CYS A 1 175 ? 1.723 21.981 28.877 1.00 14.14 182 CYS A CA 1
ATOM 1351 C C . CYS A 1 175 ? 1.113 22.513 27.595 1.00 13.70 182 CYS A C 1
ATOM 1352 O O . CYS A 1 175 ? -0.098 22.452 27.405 1.00 13.83 182 CYS A O 1
ATOM 1355 N N . ALA A 1 176 ? 1.956 23.027 26.710 1.00 12.53 183 ALA A N 1
ATOM 1356 C CA . ALA A 1 176 ? 1.474 23.539 25.442 1.00 13.11 183 ALA A CA 1
ATOM 1357 C C . ALA A 1 176 ? 2.614 23.744 24.459 1.00 13.26 183 ALA A C 1
ATOM 1358 O O . ALA A 1 176 ? 3.684 24.202 24.835 1.00 13.94 183 ALA A O 1
ATOM 1360 N N . GLY A 1 177 ? 2.367 23.399 23.199 1.00 14.29 184 GLY A N 1
ATOM 1361 C CA . GLY A 1 177 ? 3.371 23.532 22.158 1.00 15.80 184 GLY A CA 1
ATOM 1362 C C . GLY A 1 177 ? 2.821 23.097 20.807 1.00 18.02 184 GLY A C 1
ATOM 1363 O O . GLY A 1 177 ? 1.623 22.839 20.675 1.00 16.55 184 GLY A O 1
ATOM 1364 N N . ASP A 1 178 ? 3.691 23.023 19.802 1.00 20.85 185 ASP A N 1
ATOM 1365 C CA . ASP A 1 178 ? 3.286 22.623 18.454 1.00 23.08 185 ASP A CA 1
ATOM 1366 C C . ASP A 1 178 ? 3.244 21.108 18.344 1.00 24.10 185 ASP A C 1
ATOM 1367 O O . ASP A 1 178 ? 3.501 20.409 19.320 1.00 24.16 185 ASP A O 1
ATOM 1372 N N . ALA A 1 179 ? 2.922 20.609 17.153 1.00 25.29 186 ALA A N 1
ATOM 1373 C CA . ALA A 1 179 ? 2.842 19.175 16.913 1.00 25.47 186 ALA A CA 1
ATOM 1374 C C . ALA A 1 179 ? 4.136 18.498 17.317 1.00 26.16 186 ALA A C 1
ATOM 1375 O O . ALA A 1 179 ? 4.139 17.326 17.693 1.00 28.31 186 ALA A O 1
ATOM 1377 N N . LYS A 1 180 ? 5.238 19.233 17.234 1.00 24.89 187 LYS A N 1
ATOM 1378 C CA . LYS A 1 180 ? 6.531 18.683 17.617 1.00 24.97 187 LYS A CA 1
ATOM 1379 C C . LYS A 1 180 ? 6.664 18.741 19.141 1.00 23.12 187 LYS A C 1
ATOM 1380 O O . LYS A 1 180 ? 7.702 18.395 19.713 1.00 22.02 187 LYS A O 1
ATOM 1386 N N . GLY A 1 181 ? 5.602 19.189 19.794 1.00 21.23 188 GLY A N 1
ATOM 1387 C CA . GLY A 1 181 ? 5.619 19.274 21.240 1.00 21.48 188 GLY A CA 1
ATOM 1388 C C . GLY A 1 181 ? 6.722 20.161 21.788 1.00 20.65 188 GLY A C 1
ATOM 1389 O O . GLY A 1 181 ? 7.308 19.874 22.832 1.00 20.29 188 GLY A O 1
ATOM 1390 N N . GLN A 1 182 A 7.005 21.250 21.084 1.00 18.75 188 GLN A N 1
ATOM 1391 C CA . GLN A 1 182 A 8.025 22.171 21.524 1.00 16.06 188 GLN A CA 1
ATOM 1392 C C . GLN A 1 182 A 7.458 23.568 21.750 1.00 15.89 188 GLN A C 1
ATOM 1393 O O . GLN A 1 182 A 6.350 23.883 21.313 1.00 11.91 188 GLN A O 1
ATOM 1399 N N . LYS A 1 183 B 8.256 24.399 22.418 1.00 17.96 188 LYS A N 1
ATOM 1400 C CA . LYS A 1 183 B 7.904 25.779 22.755 1.00 20.40 188 LYS A CA 1
ATOM 1401 C C . LYS A 1 183 B 8.349 26.804 21.701 1.00 21.77 188 LYS A C 1
ATOM 1402 O O . LYS A 1 183 B 9.503 26.810 21.265 1.00 20.77 188 LYS A O 1
ATOM 1408 N N . ASP A 1 184 ? 7.417 27.673 21.310 1.00 23.77 189 ASP A N 1
ATOM 1409 C CA . ASP A 1 184 ? 7.673 28.705 20.305 1.00 24.69 189 ASP A CA 1
ATOM 1410 C C . ASP A 1 184 ? 8.330 29.963 20.888 1.00 24.52 189 ASP A C 1
ATOM 1411 O O . ASP A 1 184 ? 9.502 30.228 20.637 1.00 24.75 189 ASP A O 1
ATOM 1416 N N . SER A 1 185 ? 7.573 30.738 21.657 1.00 24.91 190 SER A N 1
ATOM 1417 C CA . SER A 1 185 ? 8.097 31.964 22.262 1.00 24.86 190 SER A CA 1
ATOM 1418 C C . SER A 1 185 ? 9.423 31.709 22.982 1.00 23.58 190 SER A C 1
ATOM 1419 O O . SER A 1 185 ? 9.576 30.707 23.684 1.00 22.97 190 SER A O 1
ATOM 1422 N N . CYS A 1 186 ? 10.373 32.625 22.823 1.00 21.09 191 CYS A N 1
ATOM 1423 C CA . CYS A 1 186 ? 11.671 32.458 23.456 1.00 19.06 191 CYS A CA 1
ATOM 1424 C C . CYS A 1 186 ? 11.950 33.439 24.585 1.00 18.67 191 CYS A C 1
ATOM 1425 O O . CYS A 1 186 ? 11.138 33.592 25.497 1.00 19.77 191 CYS A O 1
ATOM 1428 N N . LYS A 1 187 ? 13.102 34.095 24.526 1.00 17.00 192 LYS A N 1
ATOM 1429 C CA . LYS A 1 187 ? 13.499 35.055 25.549 1.00 14.92 192 LYS A CA 1
ATOM 1430 C C . LYS A 1 187 ? 12.435 36.100 25.881 1.00 14.19 192 LYS A C 1
ATOM 1431 O O . LYS A 1 187 ? 11.837 36.699 24.988 1.00 12.93 192 LYS A O 1
ATOM 1437 N N . GLY A 1 188 ? 12.208 36.298 27.178 1.00 14.13 193 GLY A N 1
ATOM 1438 C CA . GLY A 1 188 ? 11.261 37.297 27.650 1.00 12.77 193 GLY A CA 1
ATOM 1439 C C . GLY A 1 188 ? 9.770 37.040 27.573 1.00 12.45 193 GLY A C 1
ATOM 1440 O O . GLY A 1 188 ? 8.998 37.985 27.722 1.00 11.00 193 GLY A O 1
ATOM 1441 N N . ASP A 1 189 ? 9.353 35.791 27.356 1.00 12.36 194 ASP A N 1
ATOM 1442 C CA . ASP A 1 189 ? 7.929 35.489 27.267 1.00 12.90 194 ASP A CA 1
ATOM 1443 C C . ASP A 1 189 ? 7.339 35.068 28.603 1.00 11.25 194 ASP A C 1
ATOM 1444 O O . ASP A 1 189 ? 6.118 35.074 28.786 1.00 11.49 194 ASP A O 1
ATOM 1449 N N . ALA A 1 190 ? 8.204 34.709 29.540 1.00 8.45 195 ALA A N 1
ATOM 1450 C CA . ALA A 1 190 ? 7.746 34.280 30.853 1.00 6.77 195 ALA A CA 1
ATOM 1451 C C . ALA A 1 190 ? 6.856 35.312 31.537 1.00 5.26 195 ALA A C 1
ATOM 1452 O O . ALA A 1 190 ? 7.107 36.518 31.466 1.00 6.44 195 ALA A O 1
ATOM 1454 N N . GLY A 1 191 ? 5.814 34.834 32.202 1.00 5.00 196 GLY A N 1
ATOM 1455 C CA . GLY A 1 191 ? 4.937 35.736 32.918 1.00 5.14 196 GLY A CA 1
ATOM 1456 C C . GLY A 1 191 ? 3.700 36.125 32.154 1.00 5.44 196 GLY A C 1
ATOM 1457 O O . GLY A 1 191 ? 2.704 36.530 32.746 1.00 5.00 196 GLY A O 1
ATOM 1458 N N . GLY A 1 192 ? 3.770 36.013 30.832 1.00 7.49 197 GLY A N 1
ATOM 1459 C CA . GLY A 1 192 ? 2.626 36.338 29.998 1.00 7.50 197 GLY A CA 1
ATOM 1460 C C . GLY A 1 192 ? 1.418 35.452 30.284 1.00 6.34 197 GLY A C 1
ATOM 1461 O O . GLY A 1 192 ? 1.493 34.521 31.089 1.00 5.00 197 GLY A O 1
ATOM 1462 N N . PRO A 1 193 ? 0.280 35.722 29.637 1.00 5.99 198 PRO A N 1
ATOM 1463 C CA . PRO A 1 193 ? -0.893 34.891 29.897 1.00 8.23 198 PRO A CA 1
ATOM 1464 C C . PRO A 1 193 ? -1.139 33.779 28.884 1.00 10.19 198 PRO A C 1
ATOM 1465 O O . PRO A 1 193 ? -0.550 33.761 27.800 1.00 10.70 198 PRO A O 1
ATOM 1469 N N . LEU A 1 194 ? -2.020 32.853 29.265 1.00 12.40 199 LEU A N 1
ATOM 1470 C CA . LEU A 1 194 ? -2.439 31.745 28.414 1.00 12.35 199 LEU A CA 1
ATOM 1471 C C . LEU A 1 194 ? -3.940 31.908 28.307 1.00 13.43 199 LEU A C 1
ATOM 1472 O O . LEU A 1 194 ? -4.681 31.469 29.180 1.00 15.48 199 LEU A O 1
ATOM 1477 N N . ILE A 1 195 ? -4.383 32.569 27.249 1.00 13.59 200 ILE A N 1
ATOM 1478 C CA . ILE A 1 195 ? -5.799 32.788 27.029 1.00 12.14 200 ILE A CA 1
ATOM 1479 C C . ILE A 1 195 ? -6.297 31.701 26.095 1.00 12.81 200 ILE A C 1
ATOM 1480 O O . ILE A 1 195 ? -5.723 31.487 25.023 1.00 13.92 200 ILE A O 1
ATOM 1485 N N . CYS A 1 196 ? -7.350 31.002 26.498 1.00 11.85 201 CYS A N 1
ATOM 1486 C CA . CYS A 1 196 ? -7.914 29.960 25.648 1.00 11.01 201 CYS A CA 1
ATOM 1487 C C . CYS A 1 196 ? -9.400 30.212 25.576 1.00 9.97 201 CYS A C 1
ATOM 1488 O O . CYS A 1 196 ? -10.023 30.478 26.594 1.00 9.48 201 CYS A O 1
ATOM 1491 N N . LYS A 1 197 ? -9.968 30.127 24.382 1.00 10.02 202 LYS A N 1
ATOM 1492 C CA . LYS A 1 197 ? -11.396 30.336 24.215 1.00 10.11 202 LYS A CA 1
ATOM 1493 C C . LYS A 1 197 ? -11.852 31.628 24.884 1.00 13.05 202 LYS A C 1
ATOM 1494 O O . LYS A 1 197 ? -12.955 31.700 25.426 1.00 16.04 202 LYS A O 1
ATOM 1500 N N . GLY A 1 198 ? -11.003 32.647 24.856 1.00 14.40 205 GLY A N 1
ATOM 1501 C CA . GLY A 1 198 ? -11.363 33.914 25.459 1.00 14.30 205 GLY A CA 1
ATOM 1502 C C . GLY A 1 198 ? -11.399 33.894 26.970 1.00 14.69 205 GLY A C 1
ATOM 1503 O O . GLY A 1 198 ? -12.187 34.613 27.567 1.00 17.73 205 GLY A O 1
ATOM 1504 N N . VAL A 1 199 ? -10.558 33.082 27.601 1.00 13.61 208 VAL A N 1
ATOM 1505 C CA . VAL A 1 199 ? -10.523 33.022 29.064 1.00 13.06 208 VAL A CA 1
ATOM 1506 C C . VAL A 1 199 ? -9.096 32.915 29.603 1.00 12.79 208 VAL A C 1
ATOM 1507 O O . VAL A 1 199 ? -8.337 32.005 29.247 1.00 13.52 208 VAL A O 1
ATOM 1511 N N . PHE A 1 200 ? -8.735 33.866 30.455 1.00 11.23 209 PHE A N 1
ATOM 1512 C CA . PHE A 1 200 ? -7.420 33.887 31.069 1.00 11.45 209 PHE A CA 1
ATOM 1513 C C . PHE A 1 200 ? -7.321 32.621 31.939 1.00 11.92 209 PHE A C 1
ATOM 1514 O O . PHE A 1 200 ? -7.930 32.545 33.005 1.00 12.09 209 PHE A O 1
ATOM 1522 N N . HIS A 1 201 ? -6.568 31.628 31.475 1.00 11.44 210 HIS A N 1
ATOM 1523 C CA . HIS A 1 201 ? -6.422 30.378 32.210 1.00 12.97 210 HIS A CA 1
ATOM 1524 C C . HIS A 1 201 ? -5.166 30.226 33.061 1.00 14.92 210 HIS A C 1
ATOM 1525 O O . HIS A 1 201 ? -5.252 29.853 34.235 1.00 16.08 210 HIS A O 1
ATOM 1532 N N . ALA A 1 202 ? -3.998 30.499 32.484 1.00 14.12 211 ALA A N 1
ATOM 1533 C CA . ALA A 1 202 ? -2.763 30.314 33.235 1.00 12.71 211 ALA A CA 1
ATOM 1534 C C . ALA A 1 202 ? -1.727 31.392 33.024 1.00 11.28 211 ALA A C 1
ATOM 1535 O O . ALA A 1 202 ? -1.989 32.408 32.411 1.00 10.87 211 ALA A O 1
ATOM 1537 N N . ILE A 1 203 ? -0.537 31.138 33.550 1.00 10.27 212 ILE A N 1
ATOM 1538 C CA . ILE A 1 203 ? 0.580 32.058 33.457 1.00 10.15 212 ILE A CA 1
ATOM 1539 C C . ILE A 1 203 ? 1.782 31.318 32.893 1.00 11.03 212 ILE A C 1
ATOM 1540 O O . ILE A 1 203 ? 2.082 30.199 33.305 1.00 13.64 212 ILE A O 1
ATOM 1545 N N . VAL A 1 204 ? 2.467 31.939 31.942 1.00 11.05 213 VAL A N 1
ATOM 1546 C CA . VAL A 1 204 ? 3.642 31.325 31.349 1.00 11.14 213 VAL A CA 1
ATOM 1547 C C . VAL A 1 204 ? 4.744 31.129 32.395 1.00 12.98 213 VAL A C 1
ATOM 1548 O O . VAL A 1 204 ? 5.261 32.092 32.964 1.00 11.21 213 VAL A O 1
ATOM 1552 N N . SER A 1 205 ? 5.087 29.872 32.648 1.00 16.06 214 SER A N 1
ATOM 1553 C CA . SER A 1 205 ? 6.120 29.531 33.617 1.00 19.31 214 SER A CA 1
ATOM 1554 C C . SER A 1 205 ? 7.496 29.748 33.010 1.00 21.53 214 SER A C 1
ATOM 1555 O O . SER A 1 205 ? 7.837 29.134 31.997 1.00 23.58 214 SER A O 1
ATOM 1558 N N . GLY A 1 206 ? 8.292 30.606 33.642 1.00 23.43 215 GLY A N 1
ATOM 1559 C CA . GLY A 1 206 ? 9.621 30.905 33.128 1.00 24.92 215 GLY A CA 1
ATOM 1560 C C . GLY A 1 206 ? 10.753 29.929 33.418 1.00 25.23 215 GLY A C 1
ATOM 1561 O O . GLY A 1 206 ? 10.673 29.086 34.319 1.00 23.39 215 GLY A O 1
ATOM 1562 N N . GLY A 1 207 ? 11.819 30.056 32.631 1.00 26.28 216 GLY A N 1
ATOM 1563 C CA . GLY A 1 207 ? 12.985 29.203 32.801 1.00 27.72 216 GLY A CA 1
ATOM 1564 C C . GLY A 1 207 ? 13.056 27.955 31.937 1.00 26.98 216 GLY A C 1
ATOM 1565 O O . GLY A 1 207 ? 13.609 26.944 32.366 1.00 28.56 216 GLY A O 1
ATOM 1566 N N . HIS A 1 208 ? 12.524 28.020 30.721 1.00 25.87 217 HIS A N 1
ATOM 1567 C CA . HIS A 1 208 ? 12.539 26.864 29.834 1.00 26.18 217 HIS A CA 1
ATOM 1568 C C . HIS A 1 208 ? 13.071 27.126 28.426 1.00 26.98 217 HIS A C 1
ATOM 1569 O O . HIS A 1 208 ? 12.671 28.077 27.751 1.00 28.59 217 HIS A O 1
ATOM 1576 N N . GLU A 1 209 ? 13.964 26.250 27.988 1.00 26.77 219 GLU A N 1
ATOM 1577 C CA . GLU A 1 209 ? 14.577 26.337 26.671 1.00 27.76 219 GLU A CA 1
ATOM 1578 C C . GLU A 1 209 ? 13.520 26.332 25.547 1.00 27.27 219 GLU A C 1
ATOM 1579 O O . GLU A 1 209 ? 12.546 25.575 25.613 1.00 27.30 219 GLU A O 1
ATOM 1585 N N . CYS A 1 210 ? 13.707 27.180 24.528 1.00 26.44 220 CYS A N 1
ATOM 1586 C CA . CYS A 1 210 ? 12.773 27.250 23.390 1.00 23.43 220 CYS A CA 1
ATOM 1587 C C . CYS A 1 210 ? 13.395 26.572 22.163 1.00 23.46 220 CYS A C 1
ATOM 1588 O O . CYS A 1 210 ? 14.615 26.603 21.972 1.00 22.35 220 CYS A O 1
ATOM 1591 N N . GLY A 1 211 ? 12.543 25.951 21.348 1.00 23.77 221 GLY A N 1
ATOM 1592 C CA . GLY A 1 211 ? 12.987 25.285 20.135 1.00 22.37 221 GLY A CA 1
ATOM 1593 C C . GLY A 1 211 ? 13.506 23.866 20.271 1.00 21.93 221 GLY A C 1
ATOM 1594 O O . GLY A 1 211 ? 14.404 23.482 19.528 1.00 22.07 221 GLY A O 1
ATOM 1595 N N . VAL A 1 212 ? 12.951 23.082 21.195 1.00 22.15 222 VAL A N 1
ATOM 1596 C CA . VAL A 1 212 ? 13.400 21.701 21.391 1.00 21.30 222 VAL A CA 1
ATOM 1597 C C . VAL A 1 212 ? 12.229 20.721 21.380 1.00 22.40 222 VAL A C 1
ATOM 1598 O O . VAL A 1 212 ? 11.421 20.707 22.306 1.00 22.18 222 VAL A O 1
ATOM 1602 N N . ALA A 1 213 ? 12.153 19.889 20.347 1.00 23.13 223 ALA A N 1
ATOM 1603 C CA . ALA A 1 213 ? 11.076 18.904 20.239 1.00 22.61 223 ALA A CA 1
ATOM 1604 C C . ALA A 1 213 ? 10.911 18.101 21.522 1.00 21.80 223 ALA A C 1
ATOM 1605 O O . ALA A 1 213 ? 11.900 17.729 22.155 1.00 22.17 223 ALA A O 1
ATOM 1607 N N . THR A 1 214 A 9.651 17.839 21.874 1.00 21.54 223 THR A N 1
ATOM 1608 C CA . THR A 1 214 A 9.233 17.095 23.071 1.00 20.70 223 THR A CA 1
ATOM 1609 C C . THR A 1 214 A 9.376 17.857 24.393 1.00 19.60 223 THR A C 1
ATOM 1610 O O . THR A 1 214 A 9.092 17.320 25.455 1.00 18.41 223 THR A O 1
ATOM 1614 N N . LYS A 1 215 ? 9.821 19.107 24.332 1.00 20.01 224 LYS A N 1
ATOM 1615 C CA . LYS A 1 215 ? 9.950 19.930 25.539 1.00 20.60 224 LYS A CA 1
ATOM 1616 C C . LYS A 1 215 ? 9.010 21.140 25.433 1.00 18.76 224 LYS A C 1
ATOM 1617 O O . LYS A 1 215 ? 9.458 22.263 25.252 1.00 18.61 224 LYS A O 1
ATOM 1623 N N . PRO A 1 216 ? 7.689 20.917 25.562 1.00 18.81 225 PRO A N 1
ATOM 1624 C CA . PRO A 1 216 ? 6.728 22.020 25.465 1.00 18.96 225 PRO A CA 1
ATOM 1625 C C . PRO A 1 216 ? 6.884 23.037 26.595 1.00 18.11 225 PRO A C 1
ATOM 1626 O O . PRO A 1 216 ? 7.747 22.895 27.463 1.00 18.39 225 PRO A O 1
ATOM 1630 N N . GLY A 1 217 ? 6.044 24.065 26.569 1.00 16.37 226 GLY A N 1
ATOM 1631 C CA . GLY A 1 217 ? 6.091 25.070 27.605 1.00 13.95 226 GLY A CA 1
ATOM 1632 C C . GLY A 1 217 ? 5.251 24.621 28.779 1.00 13.30 226 GLY A C 1
ATOM 1633 O O . GLY A 1 217 ? 4.259 23.911 28.622 1.00 13.18 226 GLY A O 1
ATOM 1634 N N . ILE A 1 218 ? 5.662 25.017 29.970 1.00 12.86 227 ILE A N 1
ATOM 1635 C CA . ILE A 1 218 ? 4.930 24.665 31.170 1.00 13.39 227 ILE A CA 1
ATOM 1636 C C . ILE A 1 218 ? 4.142 25.907 31.516 1.00 13.44 227 ILE A C 1
ATOM 1637 O O . ILE A 1 218 ? 4.594 27.020 31.261 1.00 14.23 227 ILE A O 1
ATOM 1642 N N . TYR A 1 219 ? 2.958 25.737 32.081 1.00 13.95 228 TYR A N 1
ATOM 1643 C CA . TYR A 1 219 ? 2.165 26.898 32.461 1.00 13.07 228 TYR A CA 1
ATOM 1644 C C . TYR A 1 219 ? 1.607 26.695 33.853 1.00 11.70 228 TYR A C 1
ATOM 1645 O O . TYR A 1 219 ? 1.358 25.565 34.261 1.00 12.41 228 TYR A O 1
ATOM 1654 N N . THR A 1 220 ? 1.439 27.783 34.591 1.00 10.40 229 THR A N 1
ATOM 1655 C CA . THR A 1 220 ? 0.905 27.702 35.945 1.00 9.48 229 THR A CA 1
ATOM 1656 C C . THR A 1 220 ? -0.582 27.950 35.852 1.00 9.84 229 THR A C 1
ATOM 1657 O O . THR A 1 220 ? -1.005 29.044 35.492 1.00 11.14 229 THR A O 1
ATOM 1661 N N . LEU A 1 221 ? -1.377 26.940 36.173 1.00 9.83 230 LEU A N 1
ATOM 1662 C CA . LEU A 1 221 ? -2.827 27.056 36.076 1.00 12.62 230 LEU A CA 1
ATOM 1663 C C . LEU A 1 221 ? -3.488 27.833 37.218 1.00 14.27 230 LEU A C 1
ATOM 1664 O O . LEU A 1 221 ? -3.213 27.595 38.391 1.00 15.26 230 LEU A O 1
ATOM 1669 N N . LEU A 1 222 ? -4.366 28.765 36.875 1.00 15.04 231 LEU A N 1
ATOM 1670 C CA . LEU A 1 222 ? -5.040 29.552 37.895 1.00 16.40 231 LEU A CA 1
ATOM 1671 C C . LEU A 1 222 ? -6.069 28.666 38.570 1.00 17.76 231 LEU A C 1
ATOM 1672 O O . LEU A 1 222 ? -7.277 28.842 38.383 1.00 18.58 231 LEU A O 1
ATOM 1677 N N . THR A 1 223 ? -5.584 27.705 39.351 1.00 18.72 232 THR A N 1
ATOM 1678 C CA . THR A 1 223 ? -6.454 26.773 40.070 1.00 18.37 232 THR A CA 1
ATOM 1679 C C . THR A 1 223 ? -6.956 27.395 41.382 1.00 20.78 232 THR A C 1
ATOM 1680 O O . THR A 1 223 ? -6.384 28.374 41.869 1.00 21.73 232 THR A O 1
ATOM 1684 N N . LYS A 1 224 A -8.022 26.829 41.946 1.00 22.68 232 LYS A N 1
ATOM 1685 C CA . LYS A 1 224 A -8.585 27.316 43.204 1.00 23.18 232 LYS A CA 1
ATOM 1686 C C . LYS A 1 224 A -7.471 27.654 44.170 1.00 23.51 232 LYS A C 1
ATOM 1687 O O . LYS A 1 224 A -7.529 28.659 44.867 1.00 24.81 232 LYS A O 1
ATOM 1693 N N . LYS A 1 225 ? -6.453 26.806 44.206 1.00 24.25 233 LYS A N 1
ATOM 1694 C CA . LYS A 1 225 ? -5.301 27.023 45.073 1.00 24.76 233 LYS A CA 1
ATOM 1695 C C . LYS A 1 225 ? -4.757 28.445 44.963 1.00 24.85 233 LYS A C 1
ATOM 1696 O O . LYS A 1 225 ? -4.455 29.079 45.978 1.00 26.74 233 LYS A O 1
ATOM 1702 N N . TYR A 1 226 ? -4.638 28.945 43.736 1.00 23.28 234 TYR A N 1
ATOM 1703 C CA . TYR A 1 226 ? -4.124 30.289 43.511 1.00 21.92 234 TYR A CA 1
ATOM 1704 C C . TYR A 1 226 ? -5.210 31.362 43.489 1.00 21.17 234 TYR A C 1
ATOM 1705 O O . TYR A 1 226 ? -4.902 32.538 43.575 1.00 20.72 234 TYR A O 1
ATOM 1714 N N . GLN A 1 227 ? -6.471 30.972 43.342 1.00 20.70 235 GLN A N 1
ATOM 1715 C CA . GLN A 1 227 ? -7.546 31.955 43.344 1.00 21.21 235 GLN A CA 1
ATOM 1716 C C . GLN A 1 227 ? -7.616 32.411 44.777 1.00 21.72 235 GLN A C 1
ATOM 1717 O O . GLN A 1 227 ? -7.673 33.605 45.083 1.00 22.12 235 GLN A O 1
ATOM 1723 N N . THR A 1 228 ? -7.601 31.425 45.659 1.00 22.01 236 THR A N 1
ATOM 1724 C CA . THR A 1 228 ? -7.642 31.675 47.083 1.00 21.93 236 THR A CA 1
ATOM 1725 C C . THR A 1 228 ? -6.511 32.640 47.414 1.00 20.79 236 THR A C 1
ATOM 1726 O O . THR A 1 228 ? -6.749 33.721 47.942 1.00 21.91 236 THR A O 1
ATOM 1730 N N . TRP A 1 229 ? -5.286 32.257 47.079 1.00 18.98 237 TRP A N 1
ATOM 1731 C CA . TRP A 1 229 ? -4.127 33.104 47.335 1.00 18.57 237 TRP A CA 1
ATOM 1732 C C . TRP A 1 229 ? -4.350 34.522 46.807 1.00 19.74 237 TRP A C 1
ATOM 1733 O O . TRP A 1 229 ? -4.196 35.490 47.541 1.00 21.38 237 TRP A O 1
ATOM 1744 N N . ILE A 1 230 ? -4.723 34.638 45.536 1.00 21.21 238 ILE A N 1
ATOM 1745 C CA . ILE A 1 230 ? -4.974 35.937 44.913 1.00 22.25 238 ILE A CA 1
ATOM 1746 C C . ILE A 1 230 ? -5.992 36.719 45.736 1.00 22.78 238 ILE A C 1
ATOM 1747 O O . ILE A 1 230 ? -5.748 37.849 46.143 1.00 22.56 238 ILE A O 1
ATOM 1752 N N . LYS A 1 231 ? -7.140 36.105 45.980 1.00 23.30 239 LYS A N 1
ATOM 1753 C CA . LYS A 1 231 ? -8.198 36.779 46.712 1.00 24.97 239 LYS A CA 1
ATOM 1754 C C . LYS A 1 231 ? -7.763 37.360 48.051 1.00 25.70 239 LYS A C 1
ATOM 1755 O O . LYS A 1 231 ? -8.143 38.476 48.392 1.00 25.36 239 LYS A O 1
ATOM 1761 N N . SER A 1 232 ? -6.954 36.625 48.804 1.00 27.54 240 SER A N 1
ATOM 1762 C CA . SER A 1 232 ? -6.514 37.115 50.110 1.00 30.30 240 SER A CA 1
ATOM 1763 C C . SER A 1 232 ? -5.676 38.395 50.042 1.00 31.16 240 SER A C 1
ATOM 1764 O O . SER A 1 232 ? -5.857 39.318 50.835 1.00 31.46 240 SER A O 1
ATOM 1767 N N . ASN A 1 233 ? -4.761 38.452 49.088 1.00 32.19 241 ASN A N 1
ATOM 1768 C CA . ASN A 1 233 ? -3.915 39.616 48.946 1.00 32.92 241 ASN A CA 1
ATOM 1769 C C . ASN A 1 233 ? -4.734 40.811 48.484 1.00 34.59 241 ASN A C 1
ATOM 1770 O O . ASN A 1 233 ? -4.680 41.884 49.083 1.00 34.97 241 ASN A O 1
ATOM 1775 N N . LEU A 1 234 ? -5.500 40.625 47.417 1.00 36.55 242 LEU A N 1
ATOM 1776 C CA . LEU A 1 234 ? -6.309 41.715 46.892 1.00 40.28 242 LEU A CA 1
ATOM 1777 C C . LEU A 1 234 ? -7.561 41.980 47.724 1.00 44.37 242 LEU A C 1
ATOM 1778 O O . LEU A 1 234 ? -8.161 43.054 47.637 1.00 44.20 242 LEU A O 1
ATOM 1783 N N . VAL A 1 235 ? -7.953 41.002 48.531 1.00 49.03 243 VAL A N 1
ATOM 1784 C CA . VAL A 1 235 ? -9.128 41.153 49.381 1.00 53.33 243 VAL A CA 1
ATOM 1785 C C . VAL A 1 235 ? -8.881 40.505 50.745 1.00 57.07 243 VAL A C 1
ATOM 1786 O O . VAL A 1 235 ? -8.617 39.306 50.838 1.00 58.06 243 VAL A O 1
ATOM 1790 N N . PRO A 1 236 ? -8.979 41.291 51.825 1.00 59.95 244 PRO A N 1
ATOM 1791 C CA . PRO A 1 236 ? -9.306 42.717 51.764 1.00 62.22 244 PRO A CA 1
ATOM 1792 C C . PRO A 1 236 ? -8.100 43.546 51.342 1.00 64.22 244 PRO A C 1
ATOM 1793 O O . PRO A 1 236 ? -6.969 43.048 51.320 1.00 63.53 244 PRO A O 1
ATOM 1797 N N . PRO A 1 237 ? -8.339 44.820 50.980 1.00 65.84 245 PRO A N 1
ATOM 1798 C CA . PRO A 1 237 ? -7.310 45.774 50.553 1.00 66.57 245 PRO A CA 1
ATOM 1799 C C . PRO A 1 237 ? -6.740 46.530 51.755 0.00 67.55 245 PRO A C 1
ATOM 1800 O O . PRO A 1 237 ? -6.347 45.925 52.752 0.00 67.66 245 PRO A O 1
ATOM 1804 N N . HIS A 1 238 ? -6.705 47.855 51.651 0.00 68.43 246 HIS A N 1
ATOM 1805 C CA . HIS A 1 238 ? -6.200 48.708 52.722 0.00 69.41 246 HIS A CA 1
ATOM 1806 C C . HIS A 1 238 ? -7.043 49.973 52.843 0.00 70.01 246 HIS A C 1
ATOM 1807 O O . HIS A 1 238 ? -6.562 51.009 53.302 0.00 69.96 246 HIS A O 1
ATOM 1814 N N . THR A 1 239 ? -8.302 49.879 52.427 0.00 70.66 247 THR A N 1
ATOM 1815 C CA . THR A 1 239 ? -9.216 51.013 52.483 0.00 71.21 247 THR A CA 1
ATOM 1816 C C . THR A 1 239 ? -9.433 51.465 53.924 0.00 71.48 247 THR A C 1
ATOM 1817 O O . THR A 1 239 ? -9.247 52.637 54.251 0.00 71.87 247 THR A O 1
ATOM 1821 N N . ASN A 1 240 ? -9.827 50.529 54.781 0.00 71.88 248 ASN A N 1
ATOM 1822 C CA . ASN A 1 240 ? -10.068 50.833 56.185 0.00 72.61 248 ASN A CA 1
ATOM 1823 C C . ASN A 1 240 ? -8.750 50.981 56.940 0.00 72.99 248 ASN A C 1
ATOM 1824 O O . ASN A 1 240 ? -8.567 50.261 57.945 1.00 74.04 248 ASN A O 1
#

Foldseek 3Di:
DDDDAWDFDDQLPQQQWKFKAFLLAGQAIWGAADQFKTKFFQVSDDPPDPHRFIKMWGLGFFSPDDDPRIDIWGFPDKAAPDDPCHDPDPRRMIMTGTPGGDDDDSSHDGAHADDPDDDDFFFKKKAKWFFDQDLPDPGTHGGIIMDIKTWHDLVLCCDPLACVVPVRQDPFKTWIDDPLRFEGGHGHRGTTFIATPNHGFWGFHDDDRGDDGRYTTMTGGCDPVNVVVVCVDVPPDPPD

Radius of gyration: 16.92 Å; Cα contacts (8 Å, |Δi|>4): 561; chains: 1; bounding box: 36×49×52 Å

InterPro domains:
  IPR001254 Serine proteases, trypsin domain [PF00089] (27-254)
  IPR001254 Serine proteases, trypsin domain [PS50240] (27-259)
  IPR001254 Serine proteases, trypsin domain [SM00020] (26-254)
  IPR001254 Serine proteases, trypsin domain [cd00190] (27-257)
  IPR001314 Peptidase S1A, chymotrypsin family [PR00722] (53-68)
  IPR001314 Peptidase S1A, chymotrypsin family [PR00722] (112-126)
  IPR001314 Peptidase S1A, chymotrypsin family [PR00722] (207-219)
  IPR009003 Peptidase S1, PA clan [SSF50494] (27-258)
  IPR018114 Serine proteases, trypsin family, histidine active site [PS00134] (63-68)
  IPR033116 Serine proteases, trypsin family, serine active site [PS00135] (208-219)

CATH classification: 2.40.10.10 (+1 more: 2.40.10.10)

Secondary structure (DSSP, 8-state):
------EEPPTTS-TTB-EEEETTEEEE--EEEETTEEEE-STTS--S-S-S-EEEEES-SBSSS--TT-EEEEEEEEEESSSSSS-SSS---EEEEESSPPP--SSS---PPP-S----TT-EEEEEE---S-TT-SS--SB-EEEEEEE--HHHHTSTTTTTTSS---TTEEEEE-TT------TT-TT-EEEETTEEEEEEPP---SS-TT--EEEEE--HHHHHHHHHHHSS-S--

Nearest PDB structures (foldseek):
  1mzd-assembly1_A  TM=1.004E+00  e=5.668E-50  Homo sapiens
  1orf-assembly1_A-2  TM=9.061E-01  e=1.840E-25  Homo sapiens
  1op8-assembly1_A  TM=8.986E-01  e=2.424E-25  Homo sapiens
  5fcr-assembly3_C  TM=9.119E-01  e=1.355E-23  Mus musculus
  3dfl-assembly1_A  TM=8.819E-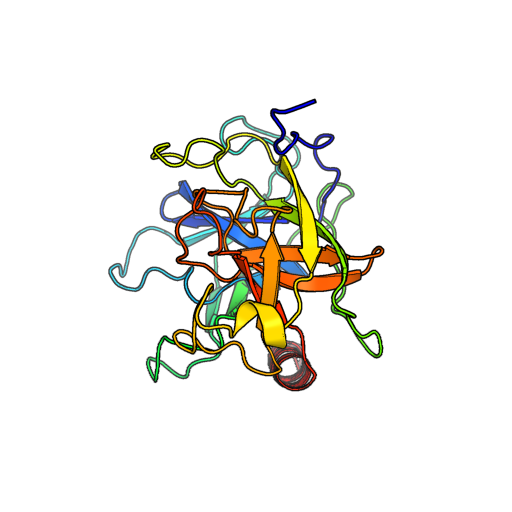01  e=4.183E-21  Homo sapiens

Organism: Homo sapiens (NCBI:txid9606)

Solvent-accessible surface area: 12878 Å² total; per-residue (Å²): 247,146,163,142,47,23,159,90,16,80,81,38,42,65,17,20,8,0,0,0,15,15,40,50,105,15,58,4,1,0,0,0,21,52,44,42,23,0,0,0,0,24,111,7,49,109,153,149,36,206,43,95,76,40,17,0,12,0,3,13,13,3,34,90,140,137,39,123,11,53,19,91,21,82,23,106,102,49,41,32,57,37,201,148,86,56,111,98,137,70,52,19,0,0,0,0,16,0,98,92,50,9,157,84,71,176,75,0,97,62,30,148,48,23,82,198,68,89,31,176,63,45,17,153,0,99,3,1,5,2,4,5,101,69,89,127,34,149,141,26,12,58,26,5,48,32,16,77,6,52,4,25,36,82,172,70,0,34,23,140,62,38,29,87,36,119,62,121,2,54,156,15,23,5,2,2,1,35,115,126,1,23,12,33,13,13,119,13,5,12,0,0,0,0,33,2,167,69,42,4,4,0,0,0,12,11,62,54,124,17,41,41,52,42,87,0,1,6,4,4,16,1,18,158,93,4,38,82,36,9,117,62,38,28,78,109,81,152,119,202

B-factor: mean 25.22, std 16.48, range [5.0, 83.99]

Sequence (240 aa):
MEIIGGKEVSPHSRPFMASIQYGGHHVCGGVLIDPQWVLTAAHCQYRFTKGQSPTVVLGAHSLSKNEASKQTLEIKKFIPFSRVTSDPQSNDIMLVKLQTAAKLNKHVKMLHIRSKTSLRSGTKCKVTGWGATDPDSLRPSDTLREVTVTVLSRKLCNSQSYYNGDPFITKDMVCAGDAKGQKDSCKGDAGGPLICKGVFHAIVSGGHECGVATKPGIYTLLTKKYQTWIKSNLVPPHTN

GO terms:
  GO:0106139 symbiont cell surface (C, IDA)
  GO:0005539 glycosaminoglycan binding (F, IDA)
  GO:0005576 extracellular region (C, IDA)
  GO:0038187 pattern recognition receptor activity (F, IDA)
  GO:0004252 serine-type endopeptidase activity (F, IDA)
  GO:0160257 complement activation, GZMK pathway (P, IDA)
  GO:0031638 zymogen activation (P, IDA)
  GO:0051604 protein maturation (P, IDA)
  GO:0050729 positive regulation of inflammatory response (P, IDA)
  GO:0090200 positive regulation of release of cytochrome c from mitochondria (P, IDA)
  GO:0008228 opsonization (P, IDA)
  GO:0005576 extracellular region (C, EXP)
  GO:0009986 cell surface (C, EXP)
  GO:0008236 serine-type peptidase activity (F, TAS)
  GO:0005515 protein binding (F, IPI)

=== Feature glossary ===
Legend for the data blocks above and below:

— What the protein is —

Sequence gives the chain of amino acids in standard one-letter code (A=alanine, C=cysteine, …, Y=tyrosine), read N→C. It is the only feature that is directly encoded by the gene; all structural features are derived from the folded form of this sequence.

The annotation block draws on four external resources. InterPro: which protein families and domains the sequence belongs to. GO: standardized terms for what the protein does, what process it participates in, and where in the cell it acts. CATH: which structural fold it has in the CATH hierarchy. Organism: the species of origin.

— Where its atoms are —

Atomic coordinates in PDBx/mmCIF format — the same representation the Protein Data Bank distributes. Each line of the _atom_site loop places one backbone atom in Cartesian space (units: ångströms, origin: arbitrary).

Six rendered views show the 3D structure from the faces of a cube — i.e. along ±x, ±y, ±z. Rendering representation is drawn randomly per protein from cartoon (secondary-structure ribbons), sticks (backbone bonds), or molecular surface; coloring is either N→C rainbow (blue at the N-terminus through red at the C-terminus) or one color per chain.

— Local backbone conformation —

DSSP 8-state secondary structure assigns each residue one of H (α-helix), G (3₁₀-helix), I (π-helix), E (extended β-strand), B (isolated β-bridge), T (hydrogen-bonded turn), S (bend), or '-' (coil). The assignment is computed from backbone hydrogen-bond geometry via the Kabsch–Sander algorithm.

P-SEA three-state annotation labels each residue as helix, strand, or coil based purely on the geometry of the Cα trace. It serves as a fallback when the full backbone (and thus DSSP) is unavailable.

φ (phi) and ψ (psi) are the two rotatable backbone dihedrals per residue: φ is the C(i-1)–N–Cα–C torsion, ψ is the N–Cα–C–N(i+1) torsion, both in degrees on (−180°, 180°]. α-helical residues cluster near (−60°, −45°); β-strand residues near (−120°, +130°). A Ramachandran plot is simply a scatter of (φ, ψ) for every residue.

— Global shape and packing —

Radius of gyration (Rg) is the root-mean-square distance of Cα atoms from their centroid — a single number for overall size and compactness. A globular domain of N residues has Rg ≈ 2.2·N^0.38 Å; an extended or disordered chain has a much larger Rg. The Cα contact count is the number of residue pairs whose Cα atoms are within 8 Å and are more than four positions apart in sequence — a standard proxy for tertiary packing density. The bounding box is the smallest axis-aligned box enclosing all Cα atoms.

Accessible surface area quantifies burial. A residue with SASA near zero is packed into the hydrophobic core; one with SASA >100 Å² sits on the surface. Computed here via the Shrake–Rupley numerical algorithm with a 1.4 Å probe.

The contact map is a binary N×N matrix image: pixel (i, j) is dark where Cα_i and Cα_j are within 8 Å and |i−j|>4. Because the |i−j|>4 filter removes local helical contacts, off-diagonal stripes parallel to the main diagonal indicate parallel β-sheets; stripes perpendicular to it indicate antiparallel β-sheets. The Ramachandran plot scatters every residue's (φ, ψ) pair against the sterically allowed regions. The PAE heatmap renders the predicted-aligned-error matrix.

— Structural neighborhood —

A 3Di character summarizes, for each residue, the relative orientation of the Cα frame of its nearest spatial neighbor. Because it encodes fold topology rather than chemistry, 3Di alignments detect remote structural similarity that sequence alignment misses.

Structural nearest neighbors (via Foldseek easy-search vs the PDB). Reported per hit: target PDB id, E-value, and alignment TM-score. A TM-score above ~0.5 is the conventional threshold for 'same fold'.

— Confidence and disorder —

For AlphaFold models, the B-factor field carries pLDDT — the model's own estimate of local accuracy on a 0–100 scale. Regions with pLDDT<50 should be treated as essentially unmodeled; they often correspond to intrinsically disordered segments.

B-factor (Debye–Waller factor) reflects atomic displacement in the crystal lattice. It is an experimental observable (units Å²), not a prediction; low values mean the atom is pinned down, high values mean it moves or is heterogeneous across the crystal.

Predicted Aligned Error (PAE) is an AlphaFold confidence matrix: entry (i, j) is the expected error in the position of residue j, in ångströms, when the prediction is superimpo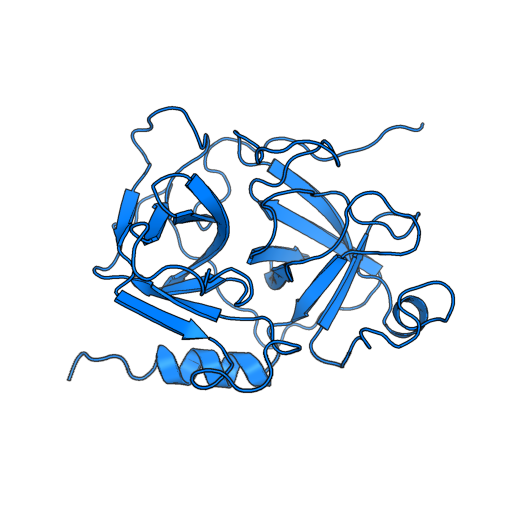sed on the true structure at residue i. Low PAE within a block of residues means that block is internally rigid and well-predicted; high PAE between two blocks means their relative placement is uncertain even if each block individually is confident.